Protein AF-0000000077101983 (afdb_homodimer)

Secondary structure (DSSP, 8-state):
-------PPPTTT-SSTT--EEEEEHHHHHSHHHHTS-HHHHHHHHHHHHHTT-SS-HHHHSTT-TTT-STTEEE--HHHHHHTTSS-TT-HHHHHHHHHHHHHTTSEEEEE--GGGT---EEEE-SGGGG--HHHHH--/-------PPPTTT-SSTT--EEEEEHHHHHSHHHHTS-HHHHHHHHHHHHHTT-SS-HHHH-TT-TTT-STTEEE--HHHHHHTTSS-TT-HHHHHHHHHHHHHTTSEEEEE--GGGT-PPEEEE-SGGGG--HHHHH--

Structure (mmCIF, N/CA/C/O backbone):
data_AF-0000000077101983-model_v1
#
loop_
_entity.id
_entity.type
_entity.pdbx_description
1 polymer 'Replication initiator protein A domain protein'
#
loop_
_atom_site.group_PDB
_atom_site.id
_atom_site.type_symbol
_atom_site.label_atom_id
_atom_site.label_alt_id
_atom_site.label_comp_id
_atom_site.label_asym_id
_atom_site.label_entity_id
_atom_site.label_seq_id
_atom_site.pdbx_PDB_ins_code
_atom_site.Cartn_x
_atom_site.Cartn_y
_atom_site.Cartn_z
_atom_site.occupancy
_atom_site.B_iso_or_equiv
_atom_site.auth_seq_id
_atom_site.auth_comp_id
_atom_site.auth_asym_id
_atom_site.auth_atom_id
_atom_site.pdbx_PDB_model_num
ATOM 1 N N . MET A 1 1 ? -24.766 0.299 23.5 1 27.72 1 MET A N 1
ATOM 2 C CA . MET A 1 1 ? -24.266 0.431 22.141 1 27.72 1 MET A CA 1
ATOM 3 C C . MET A 1 1 ? -23.172 -0.6 21.859 1 27.72 1 MET A C 1
ATOM 5 O O . MET A 1 1 ? -22.047 -0.472 22.344 1 27.72 1 MET A O 1
ATOM 9 N N . GLY A 1 2 ? -23.312 -1.852 21.984 1 31.2 2 GLY A N 1
ATOM 10 C CA . GLY A 1 2 ? -22.328 -2.934 21.969 1 31.2 2 GLY A CA 1
ATOM 11 C C . GLY A 1 2 ? -21.391 -2.875 20.781 1 31.2 2 GLY A C 1
ATOM 12 O O . GLY A 1 2 ? -21.781 -3.145 19.656 1 31.2 2 GLY A O 1
ATOM 13 N N . GLY A 1 3 ? -20.703 -1.893 20.531 1 37.47 3 GLY A N 1
ATOM 14 C CA . GLY A 1 3 ? -19.938 -1.664 19.328 1 37.47 3 GLY A CA 1
ATOM 15 C C . GLY A 1 3 ? -19.203 -2.902 18.828 1 37.47 3 GLY A C 1
ATOM 16 O O . GLY A 1 3 ? -18.672 -3.674 19.625 1 37.47 3 GLY A O 1
ATOM 17 N N . LYS A 1 4 ? -19.781 -3.834 18.016 1 40.44 4 LYS A N 1
ATOM 18 C CA . LYS A 1 4 ? -19.219 -5.09 17.531 1 40.44 4 LYS A CA 1
ATOM 19 C C . LYS A 1 4 ? -17.703 -5.012 17.422 1 40.44 4 LYS A C 1
ATOM 21 O O . LYS A 1 4 ? -17.156 -3.99 17 1 40.44 4 LYS A O 1
ATOM 26 N N . ALA A 1 5 ? -16.891 -5.625 18.344 1 48.66 5 ALA A N 1
ATOM 27 C CA . ALA A 1 5 ? -15.445 -5.73 18.438 1 48.66 5 ALA A CA 1
ATOM 28 C C . ALA A 1 5 ? -14.812 -5.809 17.047 1 48.66 5 ALA A C 1
ATOM 30 O O . ALA A 1 5 ? -15.391 -6.41 16.125 1 48.66 5 ALA A O 1
ATOM 31 N N . ARG A 1 6 ? -14.023 -4.855 16.703 1 54.47 6 ARG A N 1
ATOM 32 C CA . ARG A 1 6 ? -13.328 -4.844 15.422 1 54.47 6 ARG A CA 1
ATOM 33 C C . ARG A 1 6 ? -12.773 -6.223 15.094 1 54.47 6 ARG A C 1
ATOM 35 O O . ARG A 1 6 ? -12.281 -6.93 15.977 1 54.47 6 ARG A O 1
ATOM 42 N N . LYS A 1 7 ? -13.273 -6.973 14.047 1 62.16 7 LYS A N 1
ATOM 43 C CA . LYS A 1 7 ? -12.672 -8.242 13.664 1 62.16 7 LYS A CA 1
ATOM 44 C C . LYS A 1 7 ? -11.148 -8.133 13.602 1 62.16 7 LYS A C 1
ATOM 46 O O . LYS A 1 7 ? -10.609 -7.16 13.07 1 62.16 7 LYS A O 1
ATOM 51 N N . PRO A 1 8 ? -10.523 -8.977 14.477 1 71.88 8 PRO A N 1
ATOM 52 C CA . PRO A 1 8 ? -9.062 -8.938 14.508 1 71.88 8 PRO A CA 1
ATOM 53 C C . PRO A 1 8 ? -8.438 -9.195 13.141 1 71.88 8 PRO A C 1
ATOM 55 O O . PRO A 1 8 ? -9.078 -9.789 12.266 1 71.88 8 PRO A O 1
ATOM 58 N N . PHE A 1 9 ? -7.273 -8.578 12.875 1 80.75 9 PHE A N 1
ATOM 59 C CA . PHE A 1 9 ? -6.504 -8.852 11.672 1 80.75 9 PHE A CA 1
ATOM 60 C C . PHE A 1 9 ? -6.176 -10.336 11.57 1 80.75 9 PHE A C 1
ATOM 62 O O . PHE A 1 9 ? -5.898 -10.992 12.578 1 80.75 9 PHE A O 1
ATOM 69 N N . PRO A 1 10 ? -6.301 -10.828 10.352 1 86.06 10 PRO A N 1
ATOM 70 C CA . PRO A 1 10 ? -5.699 -12.148 10.188 1 86.06 10 PRO A CA 1
ATOM 71 C C . PRO A 1 10 ? -4.211 -12.172 10.539 1 86.06 10 PRO A C 1
ATOM 73 O O . PRO A 1 10 ? -3.533 -11.148 10.43 1 86.06 10 PRO A O 1
ATOM 76 N N . PRO A 1 11 ? -3.771 -13.281 10.945 1 86.12 11 PRO A N 1
ATOM 77 C CA . PRO A 1 11 ? -2.387 -13.367 11.406 1 86.12 11 PRO A CA 1
ATOM 78 C C . PRO A 1 11 ? -1.378 -12.93 10.352 1 86.12 11 PRO A C 1
ATOM 80 O O . PRO A 1 11 ? -0.301 -12.43 10.688 1 86.12 11 PRO A O 1
ATOM 83 N N . TRP A 1 12 ? -1.681 -13.055 9.156 1 92.69 12 TRP A N 1
ATOM 84 C CA . TRP A 1 12 ? -0.725 -12.742 8.102 1 92.69 12 TRP A CA 1
ATOM 85 C C . TRP A 1 12 ? -0.687 -11.242 7.828 1 92.69 12 TRP A C 1
ATOM 87 O O . TRP A 1 12 ? 0.232 -10.742 7.172 1 92.69 12 TRP A O 1
ATOM 97 N N . GLN A 1 13 ? -1.598 -10.508 8.398 1 92.75 13 GLN A N 1
ATOM 98 C CA . GLN A 1 13 ? -1.696 -9.094 8.047 1 92.75 13 GLN A CA 1
ATOM 99 C C . GLN A 1 13 ? -1.007 -8.219 9.086 1 92.75 13 GLN A C 1
ATOM 101 O O . GLN A 1 13 ? -0.536 -7.121 8.766 1 92.75 13 GLN A O 1
ATOM 106 N N . SER A 1 14 ? -0.982 -8.641 10.344 1 94.62 14 SER A N 1
ATOM 107 C CA . SER A 1 14 ? -0.411 -7.832 11.414 1 94.62 14 SER A CA 1
ATOM 108 C C . SER A 1 14 ? 0.267 -8.703 12.469 1 94.62 14 SER A C 1
ATOM 110 O O . SER A 1 14 ? -0.154 -9.836 12.703 1 94.62 14 SER A O 1
ATOM 112 N N . SER A 1 15 ? 1.28 -8.148 13.047 1 91.88 15 SER A N 1
ATOM 113 C CA . SER A 1 15 ? 1.952 -8.844 14.141 1 91.88 15 SER A CA 1
ATOM 114 C C . SER A 1 15 ? 1.422 -8.383 15.5 1 91.88 15 SER A C 1
ATOM 116 O O . SER A 1 15 ? 1.85 -8.883 16.531 1 91.88 15 SER A O 1
ATOM 118 N N . ARG A 1 16 ? 0.503 -7.418 15.438 1 90.44 16 ARG A N 1
ATOM 119 C CA . ARG A 1 16 ? -0.049 -6.867 16.672 1 90.44 16 ARG A CA 1
ATOM 120 C C . ARG A 1 16 ? -1.574 -6.883 16.641 1 90.44 16 ARG A C 1
ATOM 122 O O . ARG A 1 16 ? -2.184 -6.645 15.602 1 90.44 16 ARG A O 1
ATOM 129 N N . LYS A 1 17 ? -2.18 -7.082 17.75 1 84.31 17 LYS A N 1
ATOM 130 C CA . LYS A 1 17 ? -3.633 -7.125 17.875 1 84.31 17 LYS A CA 1
ATOM 131 C C . LYS A 1 17 ? -4.242 -5.734 17.688 1 84.31 17 LYS A C 1
ATOM 133 O O . LYS A 1 17 ? -5.277 -5.586 17.047 1 84.31 17 LYS A O 1
ATOM 138 N N . ASP A 1 18 ? -3.619 -4.684 18.266 1 86.12 18 ASP A N 1
ATOM 139 C CA . ASP A 1 18 ? -4.125 -3.316 18.203 1 86.12 18 ASP A CA 1
ATOM 140 C C . ASP A 1 18 ? -3.332 -2.475 17.219 1 86.12 18 ASP A C 1
ATOM 142 O O . ASP A 1 18 ? -3.057 -1.299 17.469 1 86.12 18 ASP A O 1
ATOM 146 N N . ASP A 1 19 ? -3.158 -3.098 16.016 1 91.31 19 ASP A N 1
ATOM 147 C CA . ASP A 1 19 ? -2.346 -2.449 14.992 1 91.31 19 ASP A CA 1
ATOM 148 C C . ASP A 1 19 ? -3.156 -1.411 14.227 1 91.31 19 ASP A C 1
ATOM 150 O O . ASP A 1 19 ? -4.371 -1.551 14.078 1 91.31 19 ASP A O 1
ATOM 154 N N . GLY A 1 20 ? -2.564 -0.273 13.945 1 92.06 20 GLY A N 1
ATOM 155 C CA . GLY A 1 20 ? -3.168 0.632 12.977 1 92.06 20 GLY A CA 1
ATOM 156 C C . GLY A 1 20 ? -3.094 0.118 11.555 1 92.06 20 GLY A C 1
ATOM 157 O O . GLY A 1 20 ? -2.43 -0.884 11.281 1 92.06 20 GLY A O 1
ATOM 158 N N . PHE A 1 21 ? -3.855 0.769 10.68 1 93.75 21 PHE A N 1
ATOM 159 C CA . PHE A 1 21 ? -3.865 0.332 9.289 1 93.75 21 PHE A CA 1
ATOM 160 C C . PHE A 1 21 ? -4.188 1.494 8.359 1 93.75 21 PHE A C 1
ATOM 162 O O . PHE A 1 21 ? -4.68 2.535 8.805 1 93.75 21 PHE A O 1
ATOM 169 N N . ASN A 1 22 ? -3.826 1.271 7.16 1 94.5 22 ASN A N 1
ATOM 170 C CA . ASN A 1 22 ? -4.25 2.125 6.055 1 94.5 22 ASN A CA 1
ATOM 171 C C . ASN A 1 22 ? -5.102 1.359 5.051 1 94.5 22 ASN A C 1
ATOM 173 O O . ASN A 1 22 ? -4.824 0.198 4.75 1 94.5 22 ASN A O 1
ATOM 177 N N . MET A 1 23 ? -6.133 2.053 4.625 1 93.5 23 MET A N 1
ATOM 178 C CA . MET A 1 23 ? -6.973 1.505 3.561 1 93.5 23 MET A CA 1
ATOM 179 C C . MET A 1 23 ? -6.605 2.115 2.211 1 93.5 23 MET A C 1
ATOM 181 O O . MET A 1 23 ? -6.527 3.338 2.08 1 93.5 23 MET A O 1
ATOM 185 N N . LEU A 1 24 ? -6.371 1.283 1.249 1 96.25 24 LEU A N 1
ATOM 186 C CA . LEU A 1 24 ? -6.07 1.745 -0.102 1 96.25 24 LEU A CA 1
ATOM 187 C C . LEU A 1 24 ? -7.109 1.229 -1.094 1 96.25 24 LEU A C 1
ATOM 189 O O . LEU A 1 24 ? -7.32 0.02 -1.206 1 96.25 24 LEU A O 1
ATOM 193 N N . SER A 1 25 ? -7.746 2.186 -1.766 1 96.31 25 SER A N 1
ATOM 194 C CA . SER A 1 25 ? -8.727 1.773 -2.762 1 96.31 25 SER A CA 1
ATOM 195 C C . SER A 1 25 ? -8.055 1.154 -3.98 1 96.31 25 SER A C 1
ATOM 197 O O . SER A 1 25 ? -6.883 1.433 -4.258 1 96.31 25 SER A O 1
ATOM 199 N N . ASN A 1 26 ? -8.789 0.334 -4.75 1 95.5 26 ASN A N 1
ATOM 200 C CA . ASN A 1 26 ? -8.266 -0.283 -5.961 1 95.5 26 ASN A CA 1
ATOM 201 C C . ASN A 1 26 ? -8 0.754 -7.051 1 95.5 26 ASN A C 1
ATOM 203 O O . ASN A 1 26 ? -6.977 0.696 -7.734 1 95.5 26 ASN A O 1
ATOM 207 N N . THR A 1 27 ? -8.891 1.726 -7.113 1 96.5 27 THR A N 1
ATOM 208 C CA . THR A 1 27 ? -8.719 2.729 -8.156 1 96.5 27 THR A CA 1
ATOM 209 C C . THR A 1 27 ? -7.438 3.525 -7.93 1 96.5 27 THR A C 1
ATOM 211 O O . THR A 1 27 ? -6.723 3.85 -8.883 1 96.5 27 THR A O 1
ATOM 214 N N . LEU A 1 28 ? -7.109 3.793 -6.711 1 97.38 28 LEU A N 1
ATOM 215 C CA . LEU A 1 28 ? -5.887 4.523 -6.391 1 97.38 28 LEU A CA 1
ATOM 216 C C . LEU A 1 28 ? -4.652 3.688 -6.711 1 97.38 28 LEU A C 1
ATOM 218 O O . LEU A 1 28 ? -3.744 4.152 -7.402 1 97.38 28 LEU A O 1
ATOM 222 N N . THR A 1 29 ? -4.641 2.416 -6.297 1 97.19 29 THR A N 1
ATOM 223 C CA . THR A 1 29 ? -3.455 1.579 -6.426 1 97.19 29 THR A CA 1
ATOM 224 C C . THR A 1 29 ? -3.236 1.174 -7.879 1 97.19 29 THR A C 1
ATOM 226 O O . THR A 1 29 ? -2.125 0.805 -8.266 1 97.19 29 THR A O 1
ATOM 229 N N . HIS A 1 30 ? -4.32 1.247 -8.672 1 96.75 30 HIS A N 1
ATOM 230 C CA . HIS A 1 30 ? -4.211 0.919 -10.086 1 96.75 30 HIS A CA 1
ATOM 231 C C . HIS A 1 30 ? -3.873 2.156 -10.914 1 96.75 30 HIS A C 1
ATOM 233 O O . HIS A 1 30 ? -3.566 2.047 -12.102 1 96.75 30 HIS A O 1
ATOM 239 N N . SER A 1 31 ? -3.895 3.277 -10.305 1 96.94 31 SER A N 1
ATOM 240 C CA . SER A 1 31 ? -3.648 4.523 -11.023 1 96.94 31 SER A CA 1
ATOM 241 C C . SER A 1 31 ? -2.193 4.625 -11.469 1 96.94 31 SER A C 1
ATOM 243 O O . SER A 1 31 ? -1.304 4.055 -10.836 1 96.94 31 SER A O 1
ATOM 245 N N . GLU A 1 32 ? -2.021 5.363 -12.547 1 96.62 32 GLU A N 1
ATOM 246 C CA . GLU A 1 32 ? -0.667 5.625 -13.023 1 96.62 32 GLU A CA 1
ATOM 247 C C . GLU A 1 32 ? 0.145 6.398 -11.992 1 96.62 32 GLU A C 1
ATOM 249 O O . GLU A 1 32 ? 1.351 6.184 -11.852 1 96.62 32 GLU A O 1
ATOM 254 N N . ALA A 1 33 ? -0.526 7.258 -11.258 1 97.75 33 ALA A N 1
ATOM 255 C CA . ALA A 1 33 ? 0.122 8.094 -10.25 1 97.75 33 ALA A CA 1
ATOM 256 C C . ALA A 1 33 ? 0.776 7.242 -9.172 1 97.75 33 ALA A C 1
ATOM 258 O O . ALA A 1 33 ? 1.923 7.484 -8.789 1 97.75 33 ALA A O 1
ATOM 259 N N . PHE A 1 34 ? 0.069 6.184 -8.773 1 98.19 34 PHE A N 1
ATOM 260 C CA . PHE A 1 34 ? 0.584 5.332 -7.715 1 98.19 34 PHE A CA 1
ATOM 261 C C . PHE A 1 34 ? 1.614 4.348 -8.258 1 98.19 34 PHE A C 1
ATOM 263 O O . PHE A 1 34 ? 2.65 4.117 -7.633 1 98.19 34 PHE A O 1
ATOM 270 N N . ARG A 1 35 ? 1.356 3.854 -9.406 1 97.25 35 ARG A N 1
ATOM 271 C CA . ARG A 1 35 ? 2.176 2.773 -9.945 1 97.25 35 ARG A CA 1
ATOM 272 C C . ARG A 1 35 ? 3.539 3.291 -10.391 1 97.25 35 ARG A C 1
ATOM 274 O O . ARG A 1 35 ? 4.52 2.545 -10.391 1 97.25 35 ARG A O 1
ATOM 281 N N . CYS A 1 36 ? 3.641 4.555 -10.664 1 97.25 36 CYS A N 1
ATOM 282 C CA . CYS A 1 36 ? 4.91 5.086 -11.148 1 97.25 36 CYS A CA 1
ATOM 283 C C . CYS A 1 36 ? 5.859 5.367 -9.984 1 97.25 36 CYS A C 1
ATOM 285 O O . CYS A 1 36 ? 7.047 5.613 -10.203 1 97.25 36 CYS A O 1
ATOM 287 N N . LEU A 1 37 ? 5.426 5.297 -8.766 1 98.06 37 LEU A N 1
ATOM 288 C CA . LEU A 1 37 ? 6.238 5.594 -7.59 1 98.06 37 LEU A CA 1
ATOM 289 C C . LEU A 1 37 ? 7.238 4.469 -7.324 1 98.06 37 LEU A C 1
ATOM 291 O O . LEU A 1 37 ? 6.941 3.299 -7.578 1 98.06 37 LEU A O 1
ATOM 295 N N . SER A 1 38 ? 8.359 4.879 -6.801 1 98.12 38 SER A N 1
ATOM 296 C CA . SER A 1 38 ? 9.32 3.893 -6.312 1 98.12 38 SER A CA 1
ATOM 297 C C . SER A 1 38 ? 8.836 3.238 -5.023 1 98.12 38 SER A C 1
ATOM 299 O O . SER A 1 38 ? 7.844 3.666 -4.441 1 98.12 38 SER A O 1
ATOM 301 N N . GLY A 1 39 ? 9.484 2.148 -4.641 1 98.31 39 GLY A N 1
ATOM 302 C CA . GLY A 1 39 ? 9.125 1.481 -3.4 1 98.31 39 GLY A CA 1
ATOM 303 C C . GLY A 1 39 ? 9.164 2.402 -2.195 1 98.31 39 GLY A C 1
ATOM 304 O O . GLY A 1 39 ? 8.266 2.379 -1.355 1 98.31 39 GLY A O 1
ATOM 305 N N . LYS A 1 40 ? 10.211 3.205 -2.148 1 98 40 LYS A N 1
ATOM 306 C CA . LYS A 1 40 ? 10.375 4.133 -1.033 1 98 40 LYS A CA 1
ATOM 307 C C . LYS A 1 40 ? 9.289 5.203 -1.045 1 98 40 LYS A C 1
ATOM 309 O O . LYS A 1 40 ? 8.742 5.555 0.005 1 98 40 LYS A O 1
ATOM 314 N N . GLN A 1 41 ? 8.992 5.66 -2.223 1 98.62 41 GLN A N 1
ATOM 315 C CA . GLN A 1 41 ? 7.961 6.684 -2.371 1 98.62 41 GLN A CA 1
ATOM 316 C C . GLN A 1 41 ? 6.59 6.152 -1.961 1 98.62 41 GLN A C 1
ATOM 318 O O . GLN A 1 41 ? 5.805 6.863 -1.336 1 98.62 41 GLN A O 1
ATOM 323 N N . LYS A 1 42 ? 6.273 4.895 -2.281 1 98.75 42 LYS A N 1
ATOM 324 C CA . LYS A 1 42 ? 5.023 4.277 -1.846 1 98.75 42 LYS A CA 1
ATOM 325 C C . LYS A 1 42 ? 4.98 4.133 -0.327 1 98.75 42 LYS A C 1
ATOM 327 O O . LYS A 1 42 ? 3.947 4.387 0.296 1 98.75 42 LYS A O 1
ATOM 332 N N . SER A 1 43 ? 6.066 3.756 0.259 1 98.56 43 SER A N 1
ATOM 333 C CA . SER A 1 43 ? 6.137 3.666 1.714 1 98.56 43 SER A CA 1
ATOM 334 C C . SER A 1 43 ? 5.957 5.035 2.363 1 98.56 43 SER A C 1
ATOM 336 O O . SER A 1 43 ? 5.34 5.148 3.424 1 98.56 43 SER A O 1
ATOM 338 N N . LEU A 1 44 ? 6.52 6.043 1.731 1 98.44 44 LEU A N 1
ATOM 339 C CA . LEU A 1 44 ? 6.348 7.402 2.234 1 98.44 44 LEU A CA 1
ATOM 340 C C . LEU A 1 44 ? 4.883 7.82 2.186 1 98.44 44 LEU A C 1
ATOM 342 O O . LEU A 1 44 ? 4.375 8.43 3.127 1 98.44 44 LEU A O 1
ATOM 346 N N . TYR A 1 45 ? 4.203 7.5 1.09 1 98.69 45 TYR A N 1
ATOM 347 C CA . TYR A 1 45 ? 2.783 7.82 0.978 1 98.69 45 TYR A CA 1
ATOM 348 C C . TYR A 1 45 ? 1.982 7.152 2.09 1 98.69 45 TYR A C 1
ATOM 350 O O . TYR A 1 45 ? 1.097 7.773 2.684 1 98.69 45 TYR A O 1
ATOM 358 N N . LEU A 1 46 ? 2.293 5.922 2.342 1 98.12 46 LEU A N 1
ATOM 359 C CA . LEU A 1 46 ? 1.627 5.203 3.422 1 98.12 46 LEU A CA 1
ATOM 360 C C . LEU A 1 46 ? 1.881 5.879 4.766 1 98.12 46 LEU A C 1
ATOM 362 O O . LEU A 1 46 ? 0.988 5.945 5.609 1 98.12 46 LEU A O 1
ATOM 366 N N . LEU A 1 47 ? 3.104 6.375 4.949 1 97.31 47 LEU A N 1
ATOM 367 C CA . LEU A 1 47 ? 3.424 7.117 6.164 1 97.31 47 LEU A CA 1
ATOM 368 C C . LEU A 1 47 ? 2.592 8.391 6.258 1 97.31 47 LEU A C 1
ATOM 370 O O . LEU A 1 47 ? 2.104 8.742 7.332 1 97.31 47 LEU A O 1
ATOM 374 N N . CYS A 1 48 ? 2.416 9.094 5.148 1 96.88 48 CYS A N 1
ATOM 375 C CA . CYS A 1 48 ? 1.558 10.273 5.117 1 96.88 48 CYS A CA 1
ATOM 376 C C . CYS A 1 48 ? 0.146 9.93 5.578 1 96.88 48 CYS A C 1
ATOM 378 O O . CYS A 1 48 ? -0.428 10.641 6.406 1 96.88 48 CYS A O 1
ATOM 380 N N . MET A 1 49 ? -0.385 8.844 5.043 1 95.94 49 MET A N 1
ATOM 381 C CA . MET A 1 49 ? -1.729 8.414 5.422 1 95.94 49 MET A CA 1
ATOM 382 C C . MET A 1 49 ? -1.8 8.094 6.91 1 95.94 49 MET A C 1
ATOM 384 O O . MET A 1 49 ? -2.799 8.398 7.566 1 95.94 49 MET A O 1
ATOM 388 N N . GLN A 1 50 ? -0.787 7.523 7.406 1 94.81 50 GLN A N 1
ATOM 389 C CA . GLN A 1 50 ? -0.737 7.199 8.828 1 94.81 50 GLN A CA 1
ATOM 390 C C . GLN A 1 50 ? -0.788 8.461 9.68 1 94.81 50 GLN A C 1
ATOM 392 O O . GLN A 1 50 ? -1.376 8.461 10.766 1 94.81 50 GLN A O 1
ATOM 397 N N . GLN A 1 51 ? -0.219 9.523 9.164 1 93.56 51 GLN A N 1
ATOM 398 C CA . GLN A 1 51 ? -0.129 10.766 9.922 1 93.56 51 GLN A CA 1
ATOM 399 C C . GLN A 1 51 ? -1.493 11.438 10.039 1 93.56 51 GLN A C 1
ATOM 401 O O . GLN A 1 51 ? -1.682 12.336 10.867 1 93.56 51 GLN A O 1
ATOM 406 N N . LEU A 1 52 ? -2.42 11.023 9.203 1 91.38 52 LEU A N 1
ATOM 407 C CA . LEU A 1 52 ? -3.779 11.547 9.32 1 91.38 52 LEU A CA 1
ATOM 408 C C . LEU A 1 52 ? -4.371 11.227 10.688 1 91.38 52 LEU A C 1
ATOM 410 O O . LEU A 1 52 ? -5.223 11.969 11.188 1 91.38 52 LEU A O 1
ATOM 414 N N . ARG A 1 53 ? -3.869 10.141 11.281 1 87.69 53 ARG A N 1
ATOM 415 C CA . ARG A 1 53 ? -4.395 9.695 12.562 1 87.69 53 ARG A CA 1
ATOM 416 C C . ARG A 1 53 ? -3.414 10 13.695 1 87.69 53 ARG A C 1
ATOM 418 O O . ARG A 1 53 ? -3.566 9.492 14.805 1 87.69 53 ARG A O 1
ATOM 425 N N . ALA A 1 54 ? -2.445 10.672 13.336 1 86.25 54 ALA A N 1
ATOM 426 C CA . ALA A 1 54 ? -1.464 11.016 14.367 1 86.25 54 ALA A CA 1
ATOM 427 C C . ALA A 1 54 ? -2.09 11.875 15.453 1 86.25 54 ALA A C 1
ATOM 429 O O . ALA A 1 54 ? -3.062 12.594 15.211 1 86.25 54 ALA A O 1
ATOM 430 N N . VAL A 1 55 ? -1.545 11.773 16.594 1 77.25 55 VAL A N 1
ATOM 431 C CA . VAL A 1 55 ? -2.029 12.531 17.734 1 77.25 55 VAL A CA 1
ATOM 432 C C . VAL A 1 55 ? -1.889 14.023 17.469 1 77.25 55 VAL A C 1
ATOM 434 O O . VAL A 1 55 ? -2.812 14.797 17.734 1 77.25 55 VAL A O 1
ATOM 437 N N . MET A 1 56 ? -0.718 14.422 16.969 1 76.88 56 MET A N 1
ATOM 438 C CA . MET A 1 56 ? -0.503 15.82 16.594 1 76.88 56 MET A CA 1
ATOM 439 C C . MET A 1 56 ? -0.938 16.078 15.164 1 76.88 56 MET A C 1
ATOM 441 O O . MET A 1 56 ? -0.33 15.562 14.219 1 76.88 56 MET A O 1
ATOM 445 N N . ASN A 1 57 ? -2.111 16.781 15.117 1 81.5 57 ASN A N 1
ATOM 446 C CA . ASN A 1 57 ? -2.598 17.094 13.781 1 81.5 57 ASN A CA 1
ATOM 447 C C . ASN A 1 57 ? -2.922 18.594 13.648 1 81.5 57 ASN A C 1
ATOM 449 O O . ASN A 1 57 ? -3.041 19.297 14.656 1 81.5 57 ASN A O 1
ATOM 453 N N . PRO A 1 58 ? -2.809 19.094 12.438 1 83.06 58 PRO A N 1
ATOM 454 C CA . PRO A 1 58 ? -3.021 20.516 12.195 1 83.06 58 PRO A CA 1
ATOM 455 C C . PRO A 1 58 ? -4.324 21.031 12.805 1 83.06 58 PRO A C 1
ATOM 457 O O . PRO A 1 58 ? -4.379 22.156 13.297 1 83.06 58 PRO A O 1
ATOM 460 N N . ARG A 1 59 ? -5.309 20.172 12.828 1 81.44 59 ARG A N 1
ATOM 461 C CA . ARG A 1 59 ? -6.598 20.594 13.375 1 81.44 59 ARG A CA 1
ATOM 462 C C . ARG A 1 59 ? -6.48 20.938 14.859 1 81.44 59 ARG A C 1
ATOM 464 O O . ARG A 1 59 ? -7.117 21.875 15.336 1 81.44 59 ARG A O 1
ATOM 471 N N . LYS A 1 60 ? -5.672 20.234 15.492 1 80.62 60 LYS A N 1
ATOM 472 C CA . LYS A 1 60 ? -5.5 20.438 16.922 1 80.62 60 LYS A CA 1
ATOM 473 C C . LYS A 1 60 ? -4.57 21.609 17.203 1 80.62 60 LYS A C 1
ATOM 475 O O . LYS A 1 60 ? -4.801 22.375 18.141 1 80.62 60 LYS A O 1
ATOM 480 N N . ILE A 1 61 ? -3.602 21.812 16.422 1 79.06 61 ILE A N 1
ATOM 481 C CA . ILE A 1 61 ? -2.574 22.812 16.656 1 79.06 61 ILE A CA 1
ATOM 482 C C . ILE A 1 61 ? -3.051 24.172 16.141 1 79.06 61 ILE A C 1
ATOM 484 O O . ILE A 1 61 ? -2.789 25.203 16.766 1 79.06 61 ILE A O 1
ATOM 488 N N . TYR A 1 62 ? -3.754 24.062 15.055 1 81.69 62 TYR A N 1
ATOM 489 C CA . TYR A 1 62 ? -4.27 25.266 14.438 1 81.69 62 TYR A CA 1
ATOM 490 C C . TYR A 1 62 ? -5.781 25.203 14.266 1 81.69 62 TYR A C 1
ATOM 492 O O . TYR A 1 62 ? -6.285 25.234 13.133 1 81.69 62 TYR A O 1
ATOM 500 N N . PRO A 1 63 ? -6.547 25.172 15.344 1 80.25 63 PRO A N 1
ATOM 501 C CA . PRO A 1 63 ? -7.996 24.969 15.281 1 80.25 63 PRO A CA 1
ATOM 502 C C . PRO A 1 63 ? -8.734 26.125 14.625 1 80.25 63 PRO A C 1
ATOM 504 O O . PRO A 1 63 ? -9.828 25.953 14.094 1 80.25 63 PRO A O 1
ATOM 507 N N . SER A 1 64 ? -8.156 27.266 14.586 1 83.81 64 SER A N 1
ATOM 508 C CA . SER A 1 64 ? -8.867 28.453 14.102 1 83.81 64 SER A CA 1
ATOM 509 C C . SER A 1 64 ? -8.516 28.75 12.648 1 83.81 64 SER A C 1
ATOM 511 O O . SER A 1 64 ? -8.992 29.734 12.078 1 83.81 64 SER A O 1
ATOM 513 N N . VAL A 1 65 ? -7.645 27.969 12.102 1 80.12 65 VAL A N 1
ATOM 514 C CA . VAL A 1 65 ? -7.238 28.203 10.711 1 80.12 65 VAL A CA 1
ATOM 515 C C . VAL A 1 65 ? -7.965 27.219 9.797 1 80.12 65 VAL A C 1
ATOM 517 O O . VAL A 1 65 ? -7.574 26.047 9.688 1 80.12 65 VAL A O 1
ATOM 520 N N . ASP A 1 66 ? -9.023 27.578 9.117 1 79.5 66 ASP A N 1
ATOM 521 C CA . ASP A 1 66 ? -9.945 26.75 8.359 1 79.5 66 ASP A CA 1
ATOM 522 C C . ASP A 1 66 ? -9.211 25.922 7.312 1 79.5 66 ASP A C 1
ATOM 524 O O . ASP A 1 66 ? -9.539 24.75 7.098 1 79.5 66 ASP A O 1
ATOM 528 N N . GLN A 1 67 ? -8.188 26.578 6.766 1 79.25 67 GLN A N 1
ATOM 529 C CA . GLN A 1 67 ? -7.484 25.938 5.66 1 79.25 67 GLN A CA 1
ATOM 530 C C . GLN A 1 67 ? -6.754 24.688 6.129 1 79.25 67 GLN A C 1
ATOM 532 O O . GLN A 1 67 ? -6.566 23.75 5.352 1 79.25 67 GLN A O 1
ATOM 537 N N . VAL A 1 68 ? -6.426 24.609 7.391 1 79.06 68 VAL A N 1
ATOM 538 C CA . VAL A 1 68 ? -5.586 23.516 7.859 1 79.06 68 VAL A CA 1
ATOM 539 C C . VAL A 1 68 ? -6.371 22.656 8.852 1 79.06 68 VAL A C 1
ATOM 541 O O . VAL A 1 68 ? -5.941 21.547 9.203 1 79.06 68 VAL A O 1
ATOM 544 N N . CYS A 1 69 ? -7.555 23.094 9.195 1 80.62 69 CYS A N 1
ATOM 545 C CA . CYS A 1 69 ? -8.398 22.391 10.148 1 80.62 69 CYS A CA 1
ATOM 546 C C . CYS A 1 69 ? -9.305 21.391 9.445 1 80.62 69 CYS A C 1
ATOM 548 O O . CYS A 1 69 ? -10.531 21.516 9.5 1 80.62 69 CYS A O 1
ATOM 550 N N . ARG A 1 70 ? -8.766 20.5 8.805 1 85.31 70 ARG A N 1
ATOM 551 C CA . ARG A 1 70 ? -9.492 19.484 8.047 1 85.31 70 ARG A CA 1
ATOM 552 C C . ARG A 1 70 ? -9.086 18.078 8.477 1 85.31 70 ARG A C 1
ATOM 554 O O . ARG A 1 70 ? -8.023 17.891 9.07 1 85.31 70 ARG A O 1
ATOM 561 N N . ASP A 1 71 ? -9.938 17.125 8.094 1 86.12 71 ASP A N 1
ATOM 562 C CA . ASP A 1 71 ? -9.695 15.742 8.492 1 86.12 71 ASP A CA 1
ATOM 563 C C . ASP A 1 71 ? -8.641 15.086 7.602 1 86.12 71 ASP A C 1
ATOM 565 O O . ASP A 1 71 ? -8.078 14.047 7.949 1 86.12 71 ASP A O 1
ATOM 569 N N . ASP A 1 72 ? -8.383 15.734 6.492 1 92.5 72 ASP A N 1
ATOM 570 C CA . ASP A 1 72 ? -7.461 15.133 5.531 1 92.5 72 ASP A CA 1
ATOM 571 C C . ASP A 1 72 ? -6.129 15.883 5.512 1 92.5 72 ASP A C 1
ATOM 573 O O . ASP A 1 72 ? -5.383 15.805 4.535 1 92.5 72 ASP A O 1
ATOM 577 N N . THR A 1 73 ? -5.832 16.625 6.602 1 93.38 73 THR A N 1
ATOM 578 C CA . THR A 1 73 ? -4.562 17.328 6.723 1 93.38 73 THR A CA 1
ATOM 579 C C . THR A 1 73 ? -3.658 16.656 7.746 1 93.38 73 THR A C 1
ATOM 581 O O . THR A 1 73 ? -4.141 15.992 8.664 1 93.38 73 THR A O 1
ATOM 584 N N . PHE A 1 74 ? -2.355 16.828 7.527 1 93.5 74 PHE A N 1
ATOM 585 C CA . PHE A 1 74 ? -1.396 16.188 8.422 1 93.5 74 PHE A CA 1
ATOM 586 C C . PHE A 1 74 ? -0.056 16.922 8.383 1 93.5 74 PHE A C 1
ATOM 588 O O . PHE A 1 74 ? 0.206 17.703 7.469 1 93.5 74 PHE A O 1
ATOM 595 N N . PHE A 1 75 ? 0.739 16.703 9.484 1 91.56 75 PHE A N 1
ATOM 596 C CA . PHE A 1 75 ? 2.139 17.109 9.516 1 91.56 75 PHE A CA 1
ATOM 597 C C . PHE A 1 75 ? 3.047 15.953 9.102 1 91.56 75 PHE A C 1
ATOM 599 O O . PHE A 1 75 ? 2.771 14.797 9.422 1 91.56 75 PHE A O 1
ATOM 606 N N . LEU A 1 76 ? 4.059 16.281 8.359 1 92.69 76 LEU A N 1
ATOM 607 C CA . LEU A 1 76 ? 5.133 15.32 8.141 1 92.69 76 LEU A CA 1
ATOM 608 C C . LEU A 1 76 ? 6.473 16.031 7.973 1 92.69 76 LEU A C 1
ATOM 610 O O . LEU A 1 76 ? 6.664 16.781 7.016 1 92.69 76 LEU A O 1
ATOM 614 N N . THR A 1 77 ? 7.332 15.797 8.961 1 89.62 77 THR A N 1
ATOM 615 C CA . THR A 1 77 ? 8.672 16.375 8.898 1 89.62 77 THR A CA 1
ATOM 616 C C . THR A 1 77 ? 9.703 15.305 8.586 1 89.62 77 THR A C 1
ATOM 618 O O . THR A 1 77 ? 9.422 14.109 8.695 1 89.62 77 THR A O 1
ATOM 621 N N . PHE A 1 78 ? 10.859 15.812 8.188 1 93.5 78 PHE A N 1
ATOM 622 C CA . PHE A 1 78 ? 11.961 14.898 7.93 1 93.5 78 PHE A CA 1
ATOM 623 C C . PHE A 1 78 ? 12.305 14.094 9.18 1 93.5 78 PHE A C 1
ATOM 625 O O . PHE A 1 78 ? 12.57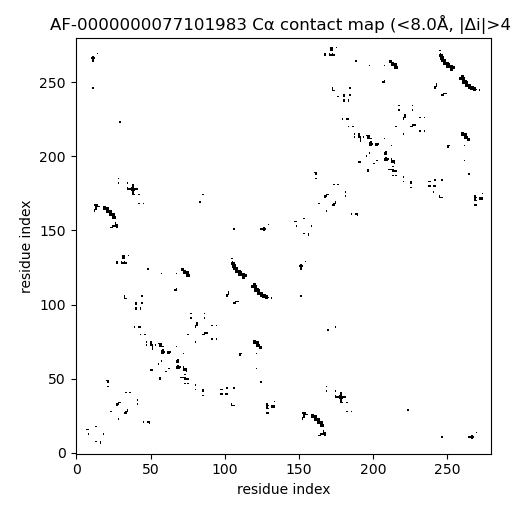8 12.898 9.102 1 93.5 78 PHE A O 1
ATOM 632 N N . SER A 1 79 ? 12.25 14.742 10.297 1 93.06 79 SER A N 1
ATOM 633 C CA . SER A 1 79 ? 12.539 14.078 11.562 1 93.06 79 SER A CA 1
ATOM 634 C C . SER A 1 79 ? 11.586 12.922 11.812 1 93.06 79 SER A C 1
ATOM 636 O O . SER A 1 79 ? 12 11.836 12.227 1 93.06 79 SER A O 1
ATOM 638 N N . THR A 1 80 ? 10.312 13.117 11.562 1 91.94 80 THR A N 1
ATOM 639 C CA . THR A 1 80 ? 9.312 12.07 11.727 1 91.94 80 THR A CA 1
ATOM 640 C C . THR A 1 80 ? 9.617 10.891 10.812 1 91.94 80 THR A C 1
ATOM 642 O O . THR A 1 80 ? 9.516 9.734 11.227 1 91.94 80 THR A O 1
ATOM 645 N N . ALA A 1 81 ? 10.008 11.172 9.586 1 95.56 81 ALA A N 1
ATOM 646 C CA . ALA A 1 81 ? 10.312 10.133 8.602 1 95.56 81 ALA A CA 1
ATOM 647 C C . ALA A 1 81 ? 11.547 9.328 9.023 1 95.56 81 ALA A C 1
ATOM 649 O O . ALA A 1 81 ? 11.609 8.117 8.797 1 95.56 81 ALA A O 1
ATOM 650 N N . CYS A 1 82 ? 12.523 10.016 9.641 1 96.5 82 CYS A N 1
ATOM 651 C CA . CYS A 1 82 ? 13.727 9.352 10.141 1 96.5 82 CYS A CA 1
ATOM 652 C C . CYS A 1 82 ? 13.398 8.469 11.328 1 96.5 82 CYS A C 1
ATOM 654 O O . CYS A 1 82 ? 13.867 7.328 11.414 1 96.5 82 CYS A O 1
ATOM 656 N N . ASN A 1 83 ? 12.562 8.984 12.242 1 94.81 83 ASN A N 1
ATOM 657 C CA . ASN A 1 83 ? 12.156 8.219 13.414 1 94.81 83 ASN A CA 1
ATOM 658 C C . ASN A 1 83 ? 11.375 6.969 13.031 1 94.81 83 ASN A C 1
ATOM 660 O O . ASN A 1 83 ? 11.469 5.941 13.711 1 94.81 83 ASN A O 1
ATOM 664 N N . ASP A 1 84 ? 10.648 7.094 12 1 94.56 84 ASP A N 1
ATOM 665 C CA . ASP A 1 84 ? 9.891 5.965 11.461 1 94.56 84 ASP A CA 1
ATOM 666 C C . ASP A 1 84 ? 10.828 4.902 10.883 1 94.56 84 ASP A C 1
ATOM 668 O O . ASP A 1 84 ? 10.43 3.752 10.703 1 94.56 84 ASP A O 1
ATOM 672 N N . GLY A 1 85 ? 12.047 5.324 10.461 1 94.19 85 GLY A N 1
ATOM 673 C CA . GLY A 1 85 ? 13.031 4.406 9.906 1 94.19 85 GLY A CA 1
ATOM 674 C C . GLY A 1 85 ? 13.008 4.352 8.391 1 94.19 85 GLY A C 1
ATOM 675 O O . GLY A 1 85 ? 13.734 3.561 7.785 1 94.19 85 GLY A O 1
ATOM 676 N N . LEU A 1 86 ? 12.227 5.102 7.758 1 96.06 86 LEU A N 1
ATOM 677 C CA . LEU A 1 86 ? 12.102 5.07 6.305 1 96.06 86 LEU A CA 1
ATOM 678 C C . LEU A 1 86 ? 13.289 5.77 5.645 1 96.06 86 LEU A C 1
ATOM 680 O O . LEU A 1 86 ? 13.719 5.379 4.555 1 96.06 86 LEU A O 1
ATOM 684 N N . TYR A 1 87 ? 13.773 6.809 6.387 1 96.81 87 TYR A N 1
ATOM 685 C CA . TYR A 1 87 ? 14.898 7.562 5.848 1 96.81 87 TYR A CA 1
ATOM 686 C C . TYR A 1 87 ? 16.047 7.637 6.859 1 96.81 87 TYR A C 1
ATOM 688 O O . TYR A 1 87 ? 15.805 7.715 8.07 1 96.81 87 TYR A O 1
ATOM 696 N N . LYS A 1 88 ? 17.172 7.684 6.285 1 96.06 88 LYS A N 1
ATOM 697 C CA . LYS A 1 88 ? 18.359 7.918 7.113 1 96.06 88 LYS A CA 1
ATOM 698 C C . LYS A 1 88 ? 18.562 9.406 7.359 1 96.06 88 LYS A C 1
ATOM 700 O O . LYS A 1 88 ? 18.125 10.242 6.566 1 96.06 88 LYS A O 1
ATOM 705 N N . VAL A 1 89 ? 19.344 9.742 8.391 1 93.75 89 VAL A N 1
ATOM 706 C CA . VAL A 1 89 ? 19.578 11.125 8.805 1 93.75 89 VAL A CA 1
ATOM 707 C C . VAL A 1 89 ? 20.281 11.883 7.691 1 93.75 89 VAL A C 1
ATOM 709 O O . VAL A 1 89 ? 20.031 13.07 7.48 1 93.75 89 VAL A O 1
ATOM 712 N N . LYS A 1 90 ? 21.016 11.25 6.918 1 94 90 LYS A N 1
ATOM 713 C CA . LYS A 1 90 ? 21.797 11.906 5.883 1 94 90 LYS A CA 1
ATOM 714 C C . LYS A 1 90 ? 21.016 11.992 4.57 1 94 90 LYS A C 1
ATOM 716 O O . LYS A 1 90 ? 21.531 12.508 3.572 1 94 90 LYS A O 1
ATOM 721 N N . SER A 1 91 ? 19.781 11.562 4.527 1 96.62 91 SER A N 1
ATOM 722 C CA . SER A 1 91 ? 19.047 11.438 3.275 1 96.62 91 SER A CA 1
ATOM 723 C C . SER A 1 91 ? 17.922 12.469 3.191 1 96.62 91 SER A C 1
ATOM 725 O O . SER A 1 91 ? 16.844 12.164 2.684 1 96.62 91 SER A O 1
ATOM 727 N N . GLU A 1 92 ? 18.141 13.656 3.678 1 95.94 92 GLU A N 1
ATOM 728 C CA . GLU A 1 92 ? 17.109 14.68 3.688 1 95.94 92 GLU A CA 1
ATOM 729 C C . GLU A 1 92 ? 16.734 15.094 2.268 1 95.94 92 GLU A C 1
ATOM 731 O O . GLU A 1 92 ? 15.555 15.305 1.97 1 95.94 92 GLU A O 1
ATOM 736 N N . SER A 1 93 ? 17.719 15.281 1.409 1 97 93 SER A N 1
ATOM 737 C CA . SER A 1 93 ? 17.453 15.656 0.024 1 97 93 SER A CA 1
ATOM 738 C C . SER A 1 93 ? 16.562 14.633 -0.664 1 97 93 SER A C 1
ATOM 740 O O . SER A 1 93 ? 15.68 15 -1.451 1 97 93 SER A O 1
ATOM 742 N N . THR A 1 94 ? 16.812 13.352 -0.39 1 97.81 94 THR A N 1
ATOM 743 C CA . THR A 1 94 ? 15.984 12.289 -0.957 1 97.81 94 THR A CA 1
ATOM 744 C C . THR A 1 94 ? 14.547 12.391 -0.457 1 97.81 94 THR A C 1
ATOM 746 O O . THR A 1 94 ? 13.602 12.25 -1.234 1 97.81 94 THR A O 1
ATOM 749 N N . PHE A 1 95 ? 14.453 12.664 0.815 1 97.5 95 PHE A N 1
ATOM 750 C CA . PHE A 1 95 ? 13.133 12.852 1.405 1 97.5 95 PHE A CA 1
ATOM 751 C C . PHE A 1 95 ? 12.383 13.977 0.703 1 97.5 95 PHE A C 1
ATOM 753 O O . PHE A 1 95 ? 11.219 13.812 0.321 1 97.5 95 PHE A O 1
ATOM 760 N N . ARG A 1 96 ? 12.977 15.039 0.493 1 96.06 96 ARG A N 1
ATOM 761 C CA . ARG A 1 96 ? 12.336 16.188 -0.134 1 96.06 96 ARG A CA 1
ATOM 762 C C . ARG A 1 96 ? 11.953 15.891 -1.578 1 96.06 96 ARG A C 1
ATOM 764 O O . ARG A 1 96 ? 10.898 16.312 -2.047 1 96.06 96 ARG A O 1
ATOM 771 N N . ARG A 1 97 ? 12.836 15.242 -2.211 1 97.81 97 ARG A N 1
ATOM 772 C CA . ARG A 1 97 ? 12.539 14.836 -3.584 1 97.81 97 ARG A CA 1
ATOM 773 C C . ARG A 1 97 ? 11.336 13.898 -3.633 1 97.81 97 ARG A C 1
ATOM 775 O O . ARG A 1 97 ? 10.492 14 -4.523 1 97.81 97 ARG A O 1
ATOM 782 N N . ASP A 1 98 ? 11.305 12.984 -2.693 1 98.38 98 ASP A N 1
ATOM 783 C CA . ASP A 1 98 ? 10.203 12.031 -2.656 1 98.38 98 ASP A CA 1
ATOM 784 C C . ASP A 1 98 ? 8.883 12.719 -2.316 1 98.38 98 ASP A C 1
ATOM 786 O O . ASP A 1 98 ? 7.844 12.406 -2.898 1 98.38 98 ASP A O 1
ATOM 790 N N . MET A 1 99 ? 8.938 13.672 -1.424 1 97.31 99 MET A N 1
ATOM 791 C CA . MET A 1 99 ? 7.754 14.469 -1.111 1 97.31 99 MET A CA 1
ATOM 792 C C . MET A 1 99 ? 7.285 15.25 -2.334 1 97.31 99 MET A C 1
ATOM 794 O O . MET A 1 99 ? 6.086 15.344 -2.6 1 97.31 99 MET A O 1
ATOM 798 N N . ALA A 1 100 ? 8.219 15.758 -3.027 1 97.62 100 ALA A N 1
ATOM 799 C CA . ALA A 1 100 ? 7.906 16.5 -4.246 1 97.62 100 ALA A CA 1
ATOM 800 C C . ALA A 1 100 ? 7.258 15.594 -5.285 1 97.62 100 ALA A C 1
ATOM 802 O O . ALA A 1 100 ? 6.336 16.016 -5.996 1 97.62 100 ALA A O 1
ATOM 803 N N . LYS A 1 101 ? 7.707 14.406 -5.387 1 98.19 101 LYS A N 1
ATOM 804 C CA . LYS A 1 101 ? 7.141 13.453 -6.34 1 98.19 101 LYS A CA 1
ATOM 805 C C . LYS A 1 101 ? 5.691 13.133 -5.996 1 98.19 101 LYS A C 1
ATOM 807 O O . LYS A 1 101 ? 4.84 13.039 -6.887 1 98.19 101 LYS A O 1
ATOM 812 N N . LEU A 1 102 ? 5.391 12.945 -4.707 1 98.5 102 LEU A N 1
ATOM 813 C CA . LEU A 1 102 ? 4.02 12.68 -4.281 1 98.5 102 LEU A CA 1
ATOM 814 C C . LEU A 1 102 ? 3.104 13.844 -4.652 1 98.5 102 LEU A C 1
ATOM 816 O O . LEU A 1 102 ? 1.94 13.633 -5.008 1 98.5 102 LEU A O 1
ATOM 820 N N . GLN A 1 103 ? 3.65 15.031 -4.539 1 97.75 103 GLN A N 1
ATOM 821 C CA . GLN A 1 103 ? 2.883 16.203 -4.934 1 97.75 103 GLN A CA 1
ATOM 822 C C . GLN A 1 103 ? 2.715 16.266 -6.449 1 97.75 103 GLN A C 1
ATOM 824 O O . GLN A 1 103 ? 1.635 16.594 -6.945 1 97.75 103 GLN A O 1
ATOM 829 N N . GLU A 1 104 ? 3.748 15.977 -7.129 1 97.5 104 GLU A N 1
ATOM 830 C CA . GLU A 1 104 ? 3.752 16 -8.586 1 97.5 104 GLU A CA 1
ATOM 831 C C . GLU A 1 104 ? 2.678 15.086 -9.156 1 97.5 104 GLU A C 1
ATOM 833 O O . GLU A 1 104 ? 1.957 15.461 -10.086 1 97.5 104 GLU A O 1
ATOM 838 N N . VAL A 1 105 ? 2.541 13.938 -8.594 1 97.81 105 VAL A N 1
ATOM 839 C CA . VAL A 1 105 ? 1.617 12.953 -9.148 1 97.81 105 VAL A CA 1
ATOM 840 C C . VAL A 1 105 ? 0.211 13.203 -8.609 1 97.81 105 VAL A C 1
ATOM 842 O O . VAL A 1 105 ? -0.74 12.523 -9 1 97.81 105 VAL A O 1
ATOM 845 N N . GLY A 1 106 ? 0.092 14.047 -7.609 1 97.69 106 GLY A N 1
ATOM 846 C CA . GLY A 1 106 ? -1.215 14.516 -7.18 1 97.69 106 GLY A CA 1
ATOM 847 C C . GLY A 1 106 ? -1.769 13.75 -5.992 1 97.69 106 GLY A C 1
ATOM 848 O O . GLY A 1 106 ? -2.971 13.789 -5.73 1 97.69 106 GLY A O 1
ATOM 849 N N . LEU A 1 107 ? -0.95 13.016 -5.293 1 98.31 107 LEU A N 1
ATOM 850 C CA . LEU A 1 107 ? -1.414 12.234 -4.152 1 98.31 107 LEU A CA 1
ATOM 851 C C . LEU A 1 107 ? -1.552 13.117 -2.912 1 98.31 107 LEU A C 1
ATOM 853 O O . LEU A 1 107 ? -2.414 12.867 -2.064 1 98.31 107 LEU A O 1
ATOM 857 N N . ILE A 1 108 ? -0.679 14.102 -2.811 1 98.06 108 ILE A N 1
ATOM 858 C CA . ILE A 1 108 ? -0.729 15.047 -1.7 1 98.06 108 ILE A CA 1
ATOM 859 C C . ILE A 1 108 ? -0.481 16.469 -2.217 1 98.06 108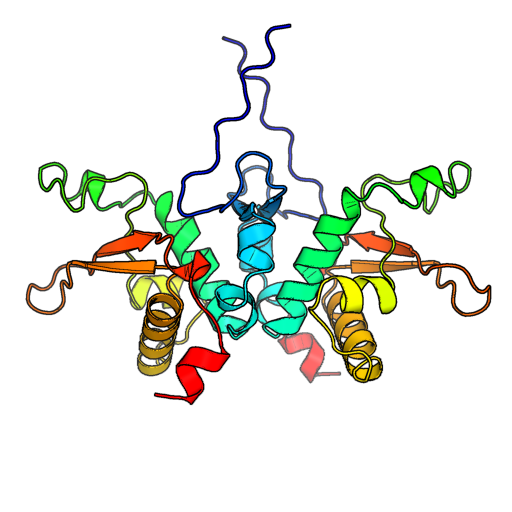 ILE A C 1
ATOM 861 O O . ILE A 1 108 ? -0.065 16.641 -3.363 1 98.06 108 ILE A O 1
ATOM 865 N N . ARG A 1 109 ? -0.786 17.406 -1.399 1 96.12 109 ARG A N 1
ATOM 866 C CA . ARG A 1 109 ? -0.481 18.797 -1.697 1 96.12 109 ARG A CA 1
ATOM 867 C C . ARG A 1 109 ? -0.049 19.547 -0.439 1 96.12 109 ARG A C 1
ATOM 869 O O . ARG A 1 109 ? -0.568 19.281 0.649 1 96.12 109 ARG A O 1
ATOM 876 N N . CYS A 1 110 ? 0.843 20.391 -0.64 1 93.5 110 CYS A N 1
ATOM 877 C CA . CYS A 1 110 ? 1.261 21.266 0.451 1 93.5 110 CYS A CA 1
ATOM 878 C C . CYS A 1 110 ? 0.335 22.469 0.57 1 93.5 110 CYS A C 1
ATOM 880 O O . CYS A 1 110 ? 0.188 23.234 -0.379 1 93.5 110 CYS A O 1
ATOM 882 N N . ILE A 1 111 ? -0.27 22.641 1.649 1 88.94 111 ILE A N 1
ATOM 883 C CA . ILE A 1 111 ? -1.206 23.75 1.774 1 88.94 111 ILE A CA 1
ATOM 884 C C . ILE A 1 111 ? -0.559 24.891 2.566 1 88.94 111 ILE A C 1
ATOM 886 O O . ILE A 1 111 ? -0.987 26.031 2.477 1 88.94 111 ILE A O 1
ATOM 890 N N . SER A 1 112 ? 0.353 24.547 3.461 1 82.5 112 SER A N 1
ATOM 891 C CA . SER A 1 112 ? 1.101 25.578 4.188 1 82.5 112 SER A CA 1
ATOM 892 C C . SER A 1 112 ? 2.559 25.156 4.371 1 82.5 112 SER A C 1
ATOM 894 O O . SER A 1 112 ? 2.848 24.109 4.934 1 82.5 112 SER A O 1
ATOM 896 N N . ASN A 1 113 ? 3.422 26.016 3.76 1 73.06 113 ASN A N 1
ATOM 897 C CA . ASN A 1 113 ? 4.855 25.766 3.893 1 73.06 113 ASN A CA 1
ATOM 898 C C . ASN A 1 113 ? 5.441 26.5 5.09 1 73.06 113 ASN A C 1
ATOM 900 O O . ASN A 1 113 ? 5.34 27.734 5.176 1 73.06 113 ASN A O 1
ATOM 904 N N . GLY A 1 114 ? 5.863 25.797 6.047 1 62.47 114 GLY A N 1
ATOM 905 C CA . GLY A 1 114 ? 6.328 26.422 7.273 1 62.47 114 GLY A CA 1
ATOM 906 C C . GLY A 1 114 ? 7.793 26.812 7.227 1 62.47 114 GLY A C 1
ATOM 907 O O . GLY A 1 114 ? 8.352 27.281 8.227 1 62.47 114 GLY A O 1
ATOM 908 N N . LYS A 1 115 ? 8.422 26.562 6.156 1 59.88 115 LYS A N 1
ATOM 909 C CA . LYS A 1 115 ? 9.867 26.797 6.133 1 59.88 115 LYS A CA 1
ATOM 910 C C . LYS A 1 115 ? 10.203 28.203 6.633 1 59.88 115 LYS A C 1
ATOM 912 O O . LYS A 1 115 ? 11.086 28.359 7.48 1 59.88 115 LYS A O 1
ATOM 917 N N . ASN A 1 116 ? 9.586 29.094 6.141 1 58.56 116 ASN A N 1
ATOM 918 C CA . ASN A 1 116 ? 9.945 30.469 6.465 1 58.56 116 ASN A CA 1
ATOM 919 C C . ASN A 1 116 ? 9.516 30.844 7.875 1 58.56 116 ASN A C 1
ATOM 921 O O . ASN A 1 116 ? 10.078 31.766 8.477 1 58.56 116 ASN A O 1
ATOM 925 N N . ARG A 1 117 ? 8.633 30.156 8.461 1 59.25 117 ARG A N 1
ATOM 926 C CA . ARG A 1 117 ? 8.055 30.547 9.742 1 59.25 117 ARG A CA 1
ATOM 927 C C . ARG A 1 117 ? 8.484 29.594 10.852 1 59.25 117 ARG A C 1
ATOM 929 O O . ARG A 1 117 ? 8.047 29.719 11.992 1 59.25 117 ARG A O 1
ATOM 936 N N . ARG A 1 118 ? 9.359 28.766 10.531 1 61.78 118 ARG A N 1
ATOM 937 C CA . ARG A 1 118 ? 9.812 27.781 11.516 1 61.78 118 ARG A CA 1
ATOM 938 C C . ARG A 1 118 ? 8.656 26.922 12 1 61.78 118 ARG A C 1
ATOM 940 O O . ARG A 1 118 ? 8.523 26.672 13.203 1 61.78 118 ARG A O 1
ATOM 947 N N . ILE A 1 119 ? 7.629 26.906 11.172 1 66.94 119 ILE A N 1
ATOM 948 C CA . ILE A 1 119 ? 6.504 26.047 11.539 1 66.94 119 ILE A CA 1
ATOM 949 C C . ILE A 1 119 ? 6.484 24.812 10.648 1 66.94 119 ILE A C 1
ATOM 951 O O . ILE A 1 119 ? 7.133 24.781 9.602 1 66.94 119 ILE A O 1
ATOM 955 N N . LYS A 1 120 ? 5.848 23.812 11.125 1 80.75 120 LYS A N 1
ATOM 956 C CA . LYS A 1 120 ? 5.738 22.562 10.375 1 80.75 120 LYS A CA 1
ATOM 957 C C . LYS A 1 120 ? 4.906 22.75 9.109 1 80.75 120 LYS A C 1
ATOM 959 O O . LYS A 1 120 ? 3.891 23.453 9.125 1 80.75 120 LYS A O 1
ATOM 964 N N . SER A 1 121 ? 5.465 22.25 8.031 1 85.81 121 SER A N 1
ATOM 965 C CA . SER A 1 121 ? 4.676 22.234 6.801 1 85.81 121 SER A CA 1
ATOM 966 C C . SER A 1 121 ? 3.42 21.391 6.957 1 85.81 121 SER A C 1
ATOM 968 O O . SER A 1 121 ? 3.453 20.344 7.602 1 85.81 121 SER A O 1
ATOM 970 N N . VAL A 1 122 ? 2.314 21.938 6.43 1 90.25 122 VAL A N 1
ATOM 971 C CA . VAL A 1 122 ? 1.041 21.219 6.48 1 90.25 122 VAL A CA 1
ATOM 972 C C . VAL A 1 122 ? 0.718 20.641 5.105 1 90.25 122 VAL A C 1
ATOM 974 O O . VAL A 1 122 ? 0.79 21.344 4.098 1 90.25 122 VAL A O 1
ATOM 977 N N . TYR A 1 123 ? 0.391 19.359 5.152 1 94.5 123 TYR A N 1
ATOM 978 C CA . TYR A 1 123 ? 0.035 18.672 3.92 1 94.5 123 TYR A CA 1
ATOM 979 C C . TYR A 1 123 ? -1.41 18.188 3.965 1 94.5 123 TYR A C 1
ATOM 981 O O . TYR A 1 123 ? -2.004 18.078 5.043 1 94.5 123 TYR A O 1
ATOM 989 N N . GLN A 1 124 ? -1.923 18.031 2.773 1 95.44 124 GLN A N 1
ATOM 990 C CA . GLN A 1 124 ? -3.285 17.531 2.613 1 95.44 124 GLN A CA 1
ATOM 991 C C . GLN A 1 124 ? -3.342 16.406 1.594 1 95.44 124 GLN A C 1
ATOM 993 O O . GLN A 1 124 ? -2.646 16.438 0.576 1 95.44 124 GLN A O 1
ATOM 998 N N . MET A 1 125 ? -4.16 15.375 1.854 1 96.75 125 MET A N 1
ATOM 999 C CA . MET A 1 125 ? -4.422 14.375 0.826 1 96.75 125 MET A CA 1
ATOM 1000 C C . MET A 1 125 ? -5.121 14.992 -0.378 1 96.75 125 MET A C 1
ATOM 1002 O O . MET A 1 125 ? -5.949 15.891 -0.224 1 96.75 125 MET A O 1
ATOM 1006 N N . SER A 1 126 ? -4.762 14.523 -1.519 1 97.31 126 SER A N 1
ATOM 1007 C CA . SER A 1 126 ? -5.254 15.164 -2.734 1 97.31 126 SER A CA 1
ATOM 1008 C C . SER A 1 126 ? -5.832 14.141 -3.703 1 97.31 126 SER A C 1
ATOM 1010 O O . SER A 1 126 ? -5.387 12.992 -3.742 1 97.31 126 SER A O 1
ATOM 1012 N N . SER A 1 127 ? -6.809 14.57 -4.492 1 96.69 127 SER A N 1
ATOM 1013 C CA . SER A 1 127 ? -7.426 13.727 -5.508 1 96.69 127 SER A CA 1
ATOM 1014 C C . SER A 1 127 ? -6.793 13.961 -6.879 1 96.69 127 SER A C 1
ATOM 1016 O O . SER A 1 127 ? -7.297 13.461 -7.891 1 96.69 127 SER A O 1
ATOM 1018 N N . GLY A 1 128 ? -5.723 14.688 -6.902 1 97 128 GLY A N 1
ATOM 1019 C CA . GLY A 1 128 ? -5.07 15.016 -8.156 1 97 128 GLY A CA 1
ATOM 1020 C C . GLY A 1 128 ? -4.559 13.797 -8.906 1 97 128 GLY A C 1
ATOM 1021 O O . GLY A 1 128 ? -4.359 13.844 -10.117 1 97 128 GLY A O 1
ATOM 1022 N N . TRP A 1 129 ? -4.395 12.742 -8.195 1 97.31 129 TRP A N 1
ATOM 1023 C CA . TRP A 1 129 ? -3.867 11.523 -8.797 1 97.31 129 TRP A CA 1
ATOM 1024 C C . TRP A 1 129 ? -4.82 10.984 -9.859 1 97.31 129 TRP A C 1
ATOM 1026 O O . TRP A 1 129 ? -4.398 10.273 -10.781 1 97.31 129 TRP A O 1
ATOM 1036 N N . GLN A 1 130 ? -6.078 11.312 -9.797 1 96.19 130 GLN A N 1
ATOM 1037 C CA . GLN A 1 130 ? -7.094 10.781 -10.703 1 96.19 130 GLN A CA 1
ATOM 1038 C C . GLN A 1 130 ? -6.902 11.32 -12.117 1 96.19 130 GLN A C 1
ATOM 1040 O O . GLN A 1 130 ? -7.301 10.672 -13.094 1 96.19 130 GLN A O 1
ATOM 1045 N N . ALA A 1 131 ? -6.242 12.438 -12.234 1 94.75 131 ALA A N 1
ATOM 1046 C CA . ALA A 1 131 ? -6.031 13.078 -13.531 1 94.75 131 ALA A CA 1
ATOM 1047 C C . ALA A 1 131 ? -4.609 12.844 -14.031 1 94.75 131 ALA A C 1
ATOM 1049 O O . ALA A 1 131 ? -4.273 13.195 -15.164 1 94.75 131 ALA A O 1
ATOM 1050 N N . TYR A 1 132 ? -3.781 12.219 -13.266 1 94.5 132 TYR A N 1
ATOM 1051 C CA . TYR A 1 132 ? -2.369 12.078 -13.602 1 94.5 132 TYR A CA 1
ATOM 1052 C C . TYR A 1 132 ? -2.17 11.016 -14.68 1 94.5 132 TYR A C 1
ATOM 1054 O O . TYR A 1 132 ? -2.689 9.906 -14.57 1 94.5 132 TYR A O 1
ATOM 1062 N N . LYS A 1 133 ? -1.391 11.406 -15.734 1 90.06 133 LYS A N 1
ATOM 1063 C CA . LYS A 1 133 ? -0.993 10.477 -16.797 1 90.06 133 LYS A CA 1
ATOM 1064 C C . LYS A 1 133 ? 0.508 10.555 -17.047 1 90.06 133 LYS A C 1
ATOM 1066 O O . LYS A 1 133 ? 1.087 11.648 -17.047 1 90.06 133 LYS A O 1
ATOM 1071 N N . LEU A 1 134 ? 1.248 9.492 -17.078 1 79.81 134 LEU A N 1
ATOM 1072 C CA . LEU A 1 134 ? 2.689 9.43 -17.297 1 79.81 134 LEU A CA 1
ATOM 1073 C C . LEU A 1 134 ? 3.07 10.117 -18.609 1 79.81 134 LEU A C 1
ATOM 1075 O O . LEU A 1 134 ? 4.125 10.75 -18.688 1 79.81 134 LEU A O 1
ATOM 1079 N N . GLU A 1 135 ? 2.402 9.859 -19.609 1 68.31 135 GLU A N 1
ATOM 1080 C CA . GLU A 1 135 ? 2.693 10.492 -20.891 1 68.31 135 GLU A CA 1
ATOM 1081 C C . GLU A 1 135 ? 2.734 12.016 -20.766 1 68.31 135 GLU A C 1
ATOM 1083 O O . GLU A 1 135 ? 3.504 12.68 -21.453 1 68.31 135 GLU A O 1
ATOM 1088 N N . ASN A 1 136 ? 1.983 12.547 -20.078 1 53.81 136 ASN A N 1
ATOM 1089 C CA . ASN A 1 136 ? 1.949 14 -19.938 1 53.81 136 ASN A CA 1
ATOM 1090 C C . ASN A 1 136 ? 3.24 14.539 -19.328 1 53.81 136 ASN A C 1
ATOM 1092 O O . ASN A 1 136 ? 3.637 15.672 -19.594 1 53.81 136 ASN A O 1
ATOM 1096 N N . THR A 1 137 ? 3.908 13.898 -18.438 1 51.5 137 THR A N 1
ATOM 1097 C CA . THR A 1 137 ? 5.129 14.375 -17.797 1 51.5 137 THR A CA 1
ATOM 1098 C C . THR A 1 137 ? 6.309 14.297 -18.766 1 51.5 137 THR A C 1
ATOM 1100 O O . THR A 1 137 ? 7.312 14.992 -18.578 1 51.5 137 THR A O 1
ATOM 1103 N N . LEU A 1 138 ? 6.43 13.398 -19.609 1 45.38 138 LEU A N 1
ATOM 1104 C CA . LEU A 1 138 ? 7.496 13.375 -20.609 1 45.38 138 LEU A CA 1
ATOM 1105 C C . LEU A 1 138 ? 7.359 14.547 -21.578 1 45.38 138 LEU A C 1
ATOM 1107 O O . LEU A 1 138 ? 8.328 14.93 -22.234 1 45.38 138 LEU A O 1
ATOM 1111 N N . ALA A 1 139 ? 6.301 14.977 -21.984 1 39.94 139 ALA A N 1
ATOM 1112 C CA . ALA A 1 139 ? 6.219 16.078 -22.922 1 39.94 139 ALA A CA 1
ATOM 1113 C C . ALA A 1 139 ? 6.574 17.406 -22.25 1 39.94 139 ALA A C 1
ATOM 1115 O O . ALA A 1 139 ? 6.668 18.438 -22.922 1 39.94 139 ALA A O 1
ATOM 1116 N N . LYS A 1 140 ? 6.574 17.469 -21.047 1 33.78 140 LYS A N 1
ATOM 1117 C CA . LYS A 1 140 ? 7.047 18.781 -20.625 1 33.78 140 LYS A CA 1
ATOM 1118 C C . LYS A 1 140 ? 8.57 18.844 -20.594 1 33.78 140 LYS A C 1
ATOM 1120 O O . LYS A 1 140 ? 9.227 17.938 -20.062 1 33.78 140 LYS A O 1
ATOM 1125 N N . MET B 1 1 ? -31.797 -5.812 10.641 1 27.47 1 MET B N 1
ATOM 1126 C CA . MET B 1 1 ? -30.359 -5.77 10.828 1 27.47 1 MET B CA 1
ATOM 1127 C C . MET B 1 1 ? -29.75 -4.582 10.086 1 27.47 1 MET B C 1
ATOM 1129 O O . MET B 1 1 ? -29.672 -4.586 8.859 1 27.47 1 MET B O 1
ATOM 1133 N N . GLY B 1 2 ? -30.062 -3.361 10.258 1 31.66 2 GLY B N 1
ATOM 1134 C CA . GLY B 1 2 ? -29.75 -2.16 9.5 1 31.66 2 GLY B CA 1
ATOM 1135 C C . GLY B 1 2 ? -28.266 -2.006 9.211 1 31.66 2 GLY B C 1
ATOM 1136 O O . GLY B 1 2 ? -27.484 -1.714 10.117 1 31.66 2 GLY B O 1
ATOM 1137 N N . GLY B 1 3 ? -27.625 -2.863 8.633 1 37.25 3 GLY B N 1
ATOM 1138 C CA . GLY B 1 3 ? -26.172 -2.887 8.484 1 37.25 3 GLY B CA 1
ATOM 1139 C C . GLY B 1 3 ? -25.578 -1.526 8.164 1 37.25 3 GLY B C 1
ATOM 1140 O O . GLY B 1 3 ? -26.141 -0.776 7.363 1 37.25 3 GLY B O 1
ATOM 1141 N N . LYS B 1 4 ? -25.266 -0.635 9.141 1 40.47 4 LYS B N 1
ATOM 1142 C CA . LYS B 1 4 ? -24.766 0.721 8.953 1 40.47 4 LYS B CA 1
ATOM 1143 C C . LYS B 1 4 ? -23.953 0.835 7.664 1 40.47 4 LYS B C 1
ATOM 1145 O O . LYS B 1 4 ? -23.188 -0.066 7.324 1 40.47 4 LYS B O 1
ATOM 1150 N N . ALA B 1 5 ? -24.484 1.449 6.539 1 48.88 5 ALA B N 1
ATOM 1151 C CA . ALA B 1 5 ? -23.906 1.723 5.227 1 48.88 5 ALA B CA 1
ATOM 1152 C C . ALA B 1 5 ? -22.422 2.021 5.336 1 48.88 5 ALA B C 1
ATOM 1154 O O . ALA B 1 5 ? -21.969 2.646 6.301 1 48.88 5 ALA B O 1
ATOM 1155 N N . ARG B 1 6 ? -21.625 1.232 4.723 1 55.09 6 ARG B N 1
ATOM 1156 C CA . ARG B 1 6 ? -20.172 1.437 4.719 1 55.09 6 ARG B CA 1
ATOM 1157 C C . ARG B 1 6 ? -19.828 2.9 4.473 1 55.09 6 ARG B C 1
ATOM 1159 O O . ARG B 1 6 ? -20.484 3.57 3.666 1 55.09 6 ARG B O 1
ATOM 1166 N N . LYS B 1 7 ? -19.281 3.684 5.465 1 62.28 7 LYS B N 1
ATOM 1167 C CA . LYS B 1 7 ? -18.859 5.055 5.199 1 62.28 7 LYS B CA 1
ATOM 1168 C C . LYS B 1 7 ? -18.094 5.152 3.893 1 62.28 7 LYS B C 1
ATOM 1170 O O . LYS B 1 7 ? -17.234 4.312 3.611 1 62.28 7 LYS B O 1
ATOM 1175 N N . PRO B 1 8 ? -18.656 5.988 2.992 1 73.44 8 PRO B N 1
ATOM 1176 C CA . PRO B 1 8 ? -18 6.145 1.695 1 73.44 8 PRO B CA 1
ATOM 1177 C C . PRO B 1 8 ? -16.547 6.621 1.828 1 73.44 8 PRO B C 1
ATOM 1179 O O . PRO B 1 8 ? -16.172 7.199 2.852 1 73.44 8 PRO B O 1
ATOM 1182 N N . PHE B 1 9 ? -15.688 6.188 0.879 1 81.94 9 PHE B N 1
ATOM 1183 C CA . PHE B 1 9 ? -14.32 6.688 0.808 1 81.94 9 PHE B CA 1
ATOM 1184 C C . PHE B 1 9 ? -14.305 8.203 0.685 1 81.94 9 PHE B C 1
ATOM 1186 O O . PHE B 1 9 ? -15.148 8.789 0.006 1 81.94 9 PHE B O 1
ATOM 1193 N N . PRO B 1 10 ? -13.383 8.805 1.419 1 86.62 10 PRO B N 1
ATOM 1194 C CA . PRO B 1 10 ? -13.156 10.211 1.077 1 86.62 10 PRO B CA 1
ATOM 1195 C C . PRO B 1 10 ? -12.773 10.406 -0.387 1 86.62 10 PRO B C 1
ATOM 1197 O O . PRO B 1 10 ? -12.203 9.508 -1.006 1 86.62 10 PRO B O 1
ATOM 1200 N N . PRO B 1 11 ? -13.078 11.523 -0.874 1 86.25 11 PRO B N 1
ATOM 1201 C CA . PRO B 1 11 ? -12.844 11.766 -2.301 1 86.25 11 PRO B CA 1
ATOM 1202 C C . PRO B 1 11 ? -11.391 11.562 -2.707 1 86.25 11 PRO B C 1
ATOM 1204 O O . PRO B 1 11 ? -11.109 11.195 -3.85 1 86.25 11 PRO B O 1
ATOM 1207 N N . TRP B 1 12 ? -10.516 11.758 -1.851 1 92.81 12 TRP B N 1
ATOM 1208 C CA . TRP B 1 12 ? -9.102 11.672 -2.201 1 92.81 12 TRP B CA 1
ATOM 1209 C C . TRP B 1 12 ? -8.633 10.219 -2.232 1 92.81 12 TRP B C 1
ATOM 1211 O O . TRP B 1 12 ? -7.559 9.914 -2.758 1 92.81 12 TRP B O 1
ATOM 1221 N N . GLN B 1 13 ? -9.461 9.32 -1.769 1 93.12 13 GLN B N 1
ATOM 1222 C CA . GLN B 1 13 ? -9 7.938 -1.635 1 93.12 13 GLN B CA 1
ATOM 1223 C C . GLN B 1 13 ? -9.477 7.086 -2.809 1 93.12 13 GLN B C 1
ATOM 1225 O O . GLN B 1 13 ? -8.828 6.098 -3.162 1 93.12 13 GLN B O 1
ATOM 1230 N N . SER B 1 14 ? -10.617 7.414 -3.391 1 94.75 14 SER B N 1
ATOM 1231 C CA . SER B 1 14 ? -11.188 6.605 -4.465 1 94.75 14 SER B CA 1
ATOM 1232 C C . SER B 1 14 ? -11.914 7.473 -5.488 1 94.75 14 SER B C 1
ATOM 1234 O O . SER B 1 14 ? -12.477 8.516 -5.141 1 94.75 14 SER B O 1
ATOM 1236 N N . SER B 1 15 ? -11.875 7.012 -6.691 1 91.81 15 SER B N 1
ATOM 1237 C CA . SER B 1 15 ? -12.617 7.699 -7.746 1 91.81 15 SER B CA 1
ATOM 1238 C C . SER B 1 15 ? -13.977 7.059 -7.973 1 91.81 15 SER B C 1
ATOM 1240 O O . SER B 1 15 ? -14.758 7.516 -8.812 1 91.81 15 SER B O 1
ATOM 1242 N N . AR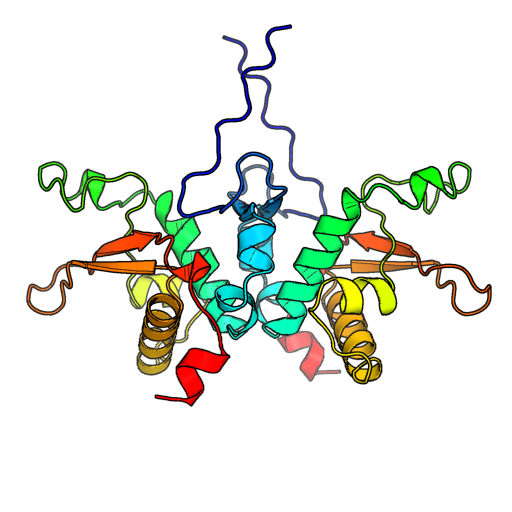G B 1 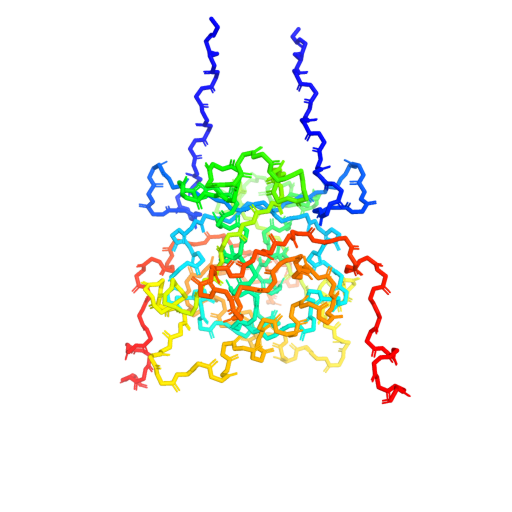16 ? -14.219 5.984 -7.211 1 90.44 16 ARG B N 1
ATOM 1243 C CA . ARG B 1 16 ? -15.477 5.258 -7.371 1 90.44 16 ARG B CA 1
ATOM 1244 C C . ARG B 1 16 ? -16.172 5.066 -6.027 1 90.44 16 ARG B C 1
ATOM 1246 O O . ARG B 1 16 ? -15.516 4.863 -5.004 1 90.44 16 ARG B O 1
ATOM 1253 N N . LYS B 1 17 ? -17.469 5.066 -6.031 1 84.38 17 LYS B N 1
ATOM 1254 C CA . LYS B 1 17 ? -18.281 4.895 -4.824 1 84.38 17 LYS B CA 1
ATOM 1255 C C . LYS B 1 17 ? -18.203 3.459 -4.316 1 84.38 17 LYS B C 1
ATOM 1257 O O . LYS B 1 17 ? -18.109 3.229 -3.109 1 84.38 17 LYS B O 1
ATOM 1262 N N . ASP B 1 18 ? -18.234 2.461 -5.207 1 86.38 18 ASP B N 1
ATOM 1263 C CA . ASP B 1 18 ? -18.234 1.047 -4.848 1 86.38 18 ASP B CA 1
ATOM 1264 C C . ASP B 1 18 ? -16.875 0.413 -5.129 1 86.38 18 ASP B C 1
ATOM 1266 O O . ASP B 1 18 ? -16.797 -0.722 -5.605 1 86.38 18 ASP B O 1
ATOM 1270 N N . ASP B 1 19 ? -15.844 1.144 -4.633 1 91.38 19 ASP B N 1
ATOM 1271 C CA . ASP B 1 19 ? -14.477 0.708 -4.902 1 91.38 19 ASP B CA 1
ATOM 1272 C C . ASP B 1 19 ? -14.039 -0.363 -3.904 1 91.38 19 ASP B C 1
ATOM 1274 O O . ASP B 1 19 ? -14.484 -0.367 -2.754 1 91.38 19 ASP B O 1
ATOM 1278 N N . GLY B 1 20 ? -13.367 -1.395 -4.398 1 92.06 20 GLY B N 1
ATOM 1279 C CA . GLY B 1 20 ? -12.68 -2.291 -3.479 1 92.06 20 GLY B CA 1
ATOM 1280 C C . GLY B 1 20 ? -11.469 -1.656 -2.816 1 92.06 20 GLY B C 1
ATOM 1281 O O . GLY B 1 20 ? -11.07 -0.546 -3.174 1 92.06 20 GLY B O 1
ATOM 1282 N N . PHE B 1 21 ? -10.961 -2.344 -1.799 1 93.75 21 PHE B N 1
ATOM 1283 C CA . PHE B 1 21 ? -9.812 -1.796 -1.084 1 93.75 21 PHE B CA 1
ATOM 1284 C C . PHE B 1 21 ? -8.984 -2.91 -0.457 1 93.75 21 PHE B C 1
ATOM 1286 O O . PHE B 1 21 ? -9.445 -4.047 -0.336 1 93.75 21 PHE B O 1
ATOM 1293 N N . ASN B 1 22 ? -7.809 -2.521 -0.177 1 94.44 22 ASN B N 1
ATOM 1294 C CA . ASN B 1 22 ? -6.918 -3.33 0.651 1 94.44 22 ASN B CA 1
ATOM 1295 C C . ASN B 1 22 ? -6.555 -2.613 1.949 1 94.44 22 ASN B C 1
ATOM 1297 O O . ASN B 1 22 ? -6.332 -1.401 1.953 1 94.44 22 ASN B O 1
ATOM 1301 N N . MET B 1 23 ? -6.566 -3.422 2.998 1 93.5 23 MET B N 1
ATOM 1302 C CA . MET B 1 23 ? -6.113 -2.916 4.289 1 93.5 23 MET B CA 1
ATOM 1303 C C . MET B 1 23 ? -4.68 -3.35 4.574 1 93.5 23 MET B C 1
ATOM 1305 O O . MET B 1 23 ? -4.352 -4.531 4.469 1 93.5 23 MET B O 1
ATOM 1309 N N . LEU B 1 24 ? -3.85 -2.404 4.898 1 96.12 24 LEU B N 1
ATOM 1310 C CA . LEU B 1 24 ? -2.465 -2.703 5.25 1 96.12 24 LEU B CA 1
ATOM 1311 C C . LEU B 1 24 ? -2.158 -2.256 6.676 1 96.12 24 LEU B C 1
ATOM 1313 O O . LEU B 1 24 ? -2.324 -1.082 7.012 1 96.12 24 LEU B O 1
ATOM 1317 N N . SER B 1 25 ? -1.738 -3.225 7.477 1 96.31 25 SER B N 1
ATOM 1318 C CA . SER B 1 25 ? -1.389 -2.873 8.852 1 96.31 25 SER B CA 1
ATOM 1319 C C . SER B 1 25 ? -0.09 -2.074 8.898 1 96.31 25 SER B C 1
ATOM 1321 O O . SER B 1 25 ? 0.741 -2.172 7.996 1 96.31 25 SER B O 1
ATOM 1323 N N . ASN B 1 26 ? 0.12 -1.307 9.977 1 95.56 26 ASN B N 1
ATOM 1324 C CA . ASN B 1 26 ? 1.341 -0.526 10.148 1 95.56 26 ASN B CA 1
ATOM 1325 C C . ASN B 1 26 ? 2.555 -1.426 10.359 1 95.56 26 ASN B C 1
ATOM 1327 O O . ASN B 1 26 ? 3.627 -1.172 9.812 1 95.56 26 ASN B O 1
ATOM 1331 N N . THR B 1 27 ? 2.324 -2.498 11.102 1 96.5 27 THR B N 1
ATOM 1332 C CA . THR B 1 27 ? 3.453 -3.383 11.375 1 96.5 27 THR B CA 1
ATOM 1333 C C . THR B 1 27 ? 3.963 -4.016 10.086 1 96.5 27 THR B C 1
ATOM 1335 O O . THR B 1 27 ? 5.172 -4.168 9.891 1 96.5 27 THR B O 1
ATOM 1338 N N . LEU B 1 28 ? 3.084 -4.336 9.18 1 97.31 28 LEU B N 1
ATOM 1339 C CA . LEU B 1 28 ? 3.477 -4.918 7.902 1 97.31 28 LEU B CA 1
ATOM 1340 C C . LEU B 1 28 ? 4.223 -3.9 7.047 1 97.31 28 LEU B C 1
ATOM 1342 O O . LEU B 1 28 ? 5.312 -4.184 6.551 1 97.31 28 LEU B O 1
ATOM 1346 N N . THR B 1 29 ? 3.695 -2.678 6.941 1 97.19 29 THR B N 1
ATOM 1347 C CA . THR B 1 29 ? 4.254 -1.68 6.035 1 97.19 29 THR B CA 1
ATOM 1348 C C . THR B 1 29 ? 5.574 -1.136 6.582 1 97.19 29 THR B C 1
ATOM 1350 O O . THR B 1 29 ? 6.387 -0.597 5.828 1 97.19 29 THR B O 1
ATOM 1353 N N . HIS B 1 30 ? 5.758 -1.29 7.906 1 96.75 30 HIS B N 1
ATOM 1354 C CA . HIS B 1 30 ? 7 -0.837 8.523 1 96.75 30 HIS B CA 1
ATOM 1355 C C . HIS B 1 30 ? 8.047 -1.943 8.523 1 96.75 30 HIS B C 1
ATOM 1357 O O . HIS B 1 30 ? 9.211 -1.698 8.836 1 96.75 30 HIS B O 1
ATOM 1363 N N . SER B 1 31 ? 7.656 -3.096 8.156 1 96.94 31 SER B N 1
ATOM 1364 C CA . SER B 1 31 ? 8.57 -4.234 8.188 1 96.94 31 SER B CA 1
ATOM 1365 C C . SER B 1 31 ? 9.656 -4.105 7.125 1 96.94 31 SER B C 1
ATOM 1367 O O . SER B 1 31 ? 9.445 -3.475 6.09 1 96.94 31 SER B O 1
ATOM 1369 N N . GLU B 1 32 ? 10.781 -4.715 7.434 1 96.69 32 GLU B N 1
ATOM 1370 C CA . GLU B 1 32 ? 11.875 -4.75 6.465 1 96.69 32 GLU B CA 1
ATOM 1371 C C . GLU B 1 32 ? 11.461 -5.488 5.195 1 96.69 32 GLU B C 1
ATOM 1373 O O . GLU B 1 32 ? 11.875 -5.121 4.094 1 96.69 32 GLU B O 1
ATOM 1378 N N . ALA B 1 33 ? 10.617 -6.496 5.363 1 97.75 33 ALA B N 1
ATOM 1379 C CA . ALA B 1 33 ? 10.156 -7.312 4.242 1 97.75 33 ALA B CA 1
ATOM 1380 C C . ALA B 1 33 ? 9.406 -6.469 3.221 1 97.75 33 ALA B C 1
ATOM 1382 O O . ALA B 1 33 ? 9.648 -6.574 2.016 1 97.75 33 ALA B O 1
ATOM 1383 N N . PHE B 1 34 ? 8.586 -5.562 3.732 1 98.12 34 PHE B N 1
ATOM 1384 C CA . PHE B 1 34 ? 7.789 -4.734 2.838 1 98.12 34 PHE B CA 1
ATOM 1385 C C . PHE B 1 34 ? 8.617 -3.58 2.283 1 98.12 34 PHE B C 1
ATOM 1387 O O . PHE B 1 34 ? 8.523 -3.26 1.097 1 98.12 34 PHE B O 1
ATOM 1394 N N . ARG B 1 35 ? 9.43 -3.031 3.092 1 97.25 35 ARG B N 1
ATOM 1395 C CA . ARG B 1 35 ? 10.141 -1.811 2.727 1 97.25 35 ARG B CA 1
ATOM 1396 C C . ARG B 1 35 ? 11.242 -2.102 1.71 1 97.25 35 ARG B C 1
ATOM 1398 O O . ARG B 1 35 ? 11.602 -1.233 0.911 1 97.25 35 ARG B O 1
ATOM 1405 N N . CYS B 1 36 ? 11.695 -3.309 1.66 1 97.25 36 CYS B N 1
ATOM 1406 C CA . CYS B 1 36 ? 12.781 -3.623 0.742 1 97.25 36 CYS B CA 1
ATOM 1407 C C . CYS B 1 36 ? 12.258 -3.867 -0.667 1 97.25 36 CYS B C 1
ATOM 1409 O O . CYS B 1 36 ? 13.031 -3.934 -1.622 1 97.25 36 CYS B O 1
ATOM 1411 N N . LEU B 1 37 ? 10.977 -3.969 -0.869 1 98.06 37 LEU B N 1
ATOM 1412 C CA . LEU B 1 37 ? 10.375 -4.242 -2.168 1 98.06 37 LEU B CA 1
ATOM 1413 C C . LEU B 1 37 ? 10.453 -3.02 -3.074 1 98.06 37 LEU B C 1
ATOM 1415 O O . LEU B 1 37 ? 10.383 -1.884 -2.6 1 98.06 37 LEU B O 1
ATOM 1419 N N . SER B 1 38 ? 10.562 -3.299 -4.344 1 98.19 38 SER B N 1
ATOM 1420 C CA . SER B 1 38 ? 10.461 -2.232 -5.336 1 98.19 38 SER B CA 1
ATOM 1421 C C . SER B 1 38 ? 9.016 -1.755 -5.48 1 98.19 38 SER B C 1
ATOM 1423 O O . SER B 1 38 ? 8.102 -2.357 -4.926 1 98.19 38 SER B O 1
ATOM 1425 N N . GLY B 1 39 ? 8.852 -0.628 -6.145 1 98.31 39 GLY B N 1
ATOM 1426 C CA . GLY B 1 39 ? 7.504 -0.119 -6.375 1 98.31 39 GLY B CA 1
ATOM 1427 C C . GLY B 1 39 ? 6.602 -1.119 -7.07 1 98.31 39 GLY B C 1
ATOM 1428 O O . GLY B 1 39 ? 5.441 -1.289 -6.684 1 98.31 39 GLY B O 1
ATOM 1429 N N . LYS B 1 40 ? 7.148 -1.772 -8.062 1 98 40 LYS B N 1
ATOM 1430 C CA . LYS B 1 40 ? 6.379 -2.758 -8.82 1 98 40 LYS B CA 1
ATOM 1431 C C . LYS B 1 40 ? 6.027 -3.961 -7.949 1 98 40 LYS B C 1
ATOM 1433 O O . LYS B 1 40 ? 4.902 -4.469 -8.008 1 98 40 LYS B O 1
ATOM 1438 N N . GLN B 1 41 ? 6.977 -4.352 -7.164 1 98.62 41 GLN B N 1
ATOM 1439 C CA . GLN B 1 41 ? 6.766 -5.488 -6.277 1 98.62 41 GLN B CA 1
ATOM 1440 C C . GLN B 1 41 ? 5.691 -5.184 -5.238 1 98.62 41 GLN B C 1
ATOM 1442 O O . GLN B 1 41 ? 4.875 -6.047 -4.91 1 98.62 41 GLN B O 1
ATOM 1447 N N . LYS B 1 42 ? 5.656 -3.963 -4.703 1 98.75 42 LYS B N 1
ATOM 1448 C CA . LYS B 1 42 ? 4.605 -3.559 -3.771 1 98.75 42 LYS B CA 1
ATOM 1449 C C . LYS B 1 42 ? 3.24 -3.547 -4.453 1 98.75 42 LYS B C 1
ATOM 1451 O O . LYS B 1 42 ? 2.246 -3.986 -3.873 1 98.75 42 LYS B O 1
ATOM 1456 N N . SER B 1 43 ? 3.189 -3.064 -5.656 1 98.56 43 SER B N 1
ATOM 1457 C CA . SER B 1 43 ? 1.941 -3.084 -6.41 1 98.56 43 SER B CA 1
ATOM 1458 C C . SER B 1 43 ? 1.477 -4.512 -6.676 1 98.56 43 SER B C 1
ATOM 1460 O O . SER B 1 43 ? 0.276 -4.793 -6.66 1 98.56 43 SER B O 1
ATOM 1462 N N . LEU B 1 44 ? 2.424 -5.383 -6.945 1 98.38 44 LEU B N 1
ATOM 1463 C CA . LEU B 1 44 ? 2.09 -6.789 -7.148 1 98.38 44 LEU B CA 1
ATOM 1464 C C . LEU B 1 44 ? 1.499 -7.395 -5.879 1 98.38 44 LEU B C 1
ATOM 1466 O O . LEU B 1 44 ? 0.522 -8.141 -5.941 1 98.38 44 LEU B O 1
ATOM 1470 N N . TYR B 1 45 ? 2.105 -7.09 -4.734 1 98.62 45 TYR B N 1
ATOM 1471 C CA . TYR B 1 45 ? 1.577 -7.586 -3.469 1 98.62 45 TYR B CA 1
ATOM 1472 C C . TYR B 1 45 ? 0.14 -7.125 -3.258 1 98.62 45 TYR B C 1
ATOM 1474 O O . TYR B 1 45 ? -0.71 -7.906 -2.818 1 98.62 45 TYR B O 1
ATOM 1482 N N . LEU B 1 46 ? -0.102 -5.895 -3.545 1 98.06 46 LEU B N 1
ATOM 1483 C CA . LEU B 1 46 ? -1.456 -5.363 -3.426 1 98.06 46 LEU B CA 1
ATOM 1484 C C . LEU B 1 46 ? -2.414 -6.109 -4.348 1 98.0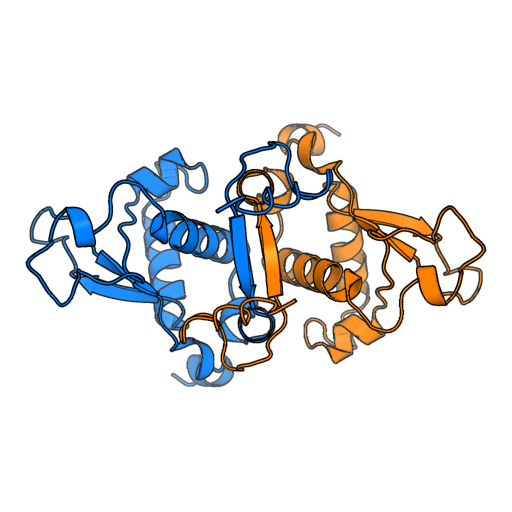6 46 LEU B C 1
ATOM 1486 O O . LEU B 1 46 ? -3.564 -6.363 -3.984 1 98.06 46 LEU B O 1
ATOM 1490 N N . LEU B 1 47 ? -1.945 -6.438 -5.551 1 97.19 47 LEU B N 1
ATOM 1491 C CA . LEU B 1 47 ? -2.754 -7.223 -6.473 1 97.19 47 LEU B CA 1
ATOM 1492 C C . LEU B 1 47 ? -3.055 -8.602 -5.895 1 97.19 47 LEU B C 1
ATOM 1494 O O . LEU B 1 47 ? -4.176 -9.102 -6.012 1 97.19 47 LEU B O 1
ATOM 1498 N N . CYS B 1 48 ? -2.074 -9.227 -5.266 1 96.75 48 CYS B N 1
ATOM 1499 C CA . CYS B 1 48 ? -2.289 -10.508 -4.598 1 96.75 48 CYS B CA 1
ATOM 1500 C C . CYS B 1 48 ? -3.402 -10.398 -3.561 1 96.75 48 CYS B C 1
ATOM 1502 O O . CYS B 1 48 ? -4.297 -11.25 -3.516 1 96.75 48 CYS B O 1
ATOM 1504 N N . MET B 1 49 ? -3.338 -9.352 -2.756 1 95.75 49 MET B N 1
ATOM 1505 C CA . MET B 1 49 ? -4.355 -9.141 -1.73 1 95.75 49 MET B CA 1
ATOM 1506 C C . MET B 1 49 ? -5.734 -8.953 -2.359 1 95.75 49 MET B C 1
ATOM 1508 O O . MET B 1 49 ? -6.734 -9.438 -1.827 1 95.75 49 MET B O 1
ATOM 1512 N N . GLN B 1 50 ? -5.773 -8.297 -3.436 1 94.69 50 GLN B N 1
ATOM 1513 C CA . GLN B 1 50 ? -7.035 -8.078 -4.137 1 94.69 50 GLN B CA 1
ATOM 1514 C C . GLN B 1 50 ? -7.633 -9.406 -4.609 1 94.69 50 GLN B C 1
ATOM 1516 O O . GLN B 1 50 ? -8.852 -9.57 -4.621 1 94.69 50 GLN B O 1
ATOM 1521 N N . GLN B 1 51 ? -6.754 -10.336 -4.93 1 93.25 51 GLN B N 1
ATOM 1522 C CA . GLN B 1 51 ? -7.207 -11.609 -5.473 1 93.25 51 GLN B CA 1
ATOM 1523 C C . GLN B 1 51 ? -7.863 -12.469 -4.395 1 93.25 51 GLN B C 1
ATOM 1525 O O . GLN B 1 51 ? -8.555 -13.438 -4.699 1 93.25 51 GLN B O 1
ATOM 1530 N N . LEU B 1 52 ? -7.633 -12.117 -3.146 1 91.06 52 LEU B N 1
ATOM 1531 C CA . LEU B 1 52 ? -8.297 -12.828 -2.057 1 91.06 52 LEU B CA 1
ATOM 1532 C C . LEU B 1 52 ? -9.812 -12.703 -2.176 1 91.06 52 LEU B C 1
ATOM 1534 O O . LEU B 1 52 ? -10.555 -13.578 -1.729 1 91.06 52 LEU B O 1
ATOM 1538 N N . ARG B 1 53 ? -10.242 -11.602 -2.795 1 87.19 53 ARG B N 1
ATOM 1539 C CA . ARG B 1 53 ? -11.672 -11.328 -2.924 1 87.19 53 ARG B CA 1
ATOM 1540 C C . ARG B 1 53 ? -12.156 -11.594 -4.344 1 87.19 53 ARG B C 1
ATOM 1542 O O . ARG B 1 53 ? -13.273 -11.219 -4.707 1 87.19 53 ARG B O 1
ATOM 1549 N N . ALA B 1 54 ? -11.305 -12.094 -5.074 1 85.38 54 ALA B N 1
ATOM 1550 C CA . ALA B 1 54 ? -11.688 -12.383 -6.453 1 85.38 54 ALA B CA 1
ATOM 1551 C C . ALA B 1 54 ? -12.82 -13.406 -6.5 1 85.38 54 ALA B C 1
ATOM 1553 O O . ALA B 1 54 ? -12.969 -14.219 -5.582 1 85.38 54 ALA B O 1
ATOM 1554 N N . VAL B 1 55 ? -13.57 -13.328 -7.512 1 76.19 55 VAL B N 1
ATOM 1555 C CA . VAL B 1 55 ? -14.703 -14.219 -7.703 1 76.19 55 VAL B CA 1
ATOM 1556 C C . VAL B 1 55 ? -14.211 -15.664 -7.805 1 76.19 55 VAL B C 1
ATOM 1558 O O . VAL B 1 55 ? -14.773 -16.562 -7.176 1 76.19 55 VAL B O 1
ATOM 1561 N N . MET B 1 56 ? -13.18 -15.875 -8.625 1 75.38 56 MET B N 1
ATOM 1562 C CA . MET B 1 56 ? -12.586 -17.203 -8.742 1 75.38 56 MET B CA 1
ATOM 1563 C C . MET B 1 56 ? -11.477 -17.391 -7.707 1 75.38 56 MET B C 1
ATOM 1565 O O . MET B 1 56 ? -10.438 -16.734 -7.773 1 75.38 56 MET B O 1
ATOM 1569 N N . ASN B 1 57 ? -11.883 -18.219 -6.699 1 80.19 57 ASN B N 1
ATOM 1570 C CA . ASN B 1 57 ? -10.883 -18.5 -5.672 1 80.19 57 ASN B CA 1
ATOM 1571 C C . ASN B 1 57 ? -10.719 -20 -5.445 1 80.19 57 ASN B C 1
ATOM 1573 O O . ASN B 1 57 ? -11.57 -20.797 -5.859 1 80.19 57 ASN B O 1
ATOM 1577 N N . PRO B 1 58 ? -9.539 -20.391 -5.012 1 81.81 58 PRO B N 1
ATOM 1578 C CA . PRO B 1 58 ? -9.227 -21.812 -4.828 1 81.81 58 PRO B CA 1
ATOM 1579 C C . PRO B 1 58 ? -10.297 -22.547 -4.016 1 81.81 58 PRO B C 1
ATOM 1581 O O . PRO B 1 58 ? -10.594 -23.703 -4.293 1 81.81 58 PRO B O 1
ATOM 1584 N N . ARG B 1 59 ? -10.891 -21.828 -3.1 1 80.19 59 ARG B N 1
ATOM 1585 C CA . ARG B 1 59 ? -11.914 -22.453 -2.27 1 80.19 59 ARG B CA 1
ATOM 1586 C C . ARG B 1 59 ? -13.102 -22.906 -3.111 1 80.19 59 ARG B C 1
ATOM 1588 O O . ARG B 1 59 ? -13.695 -23.953 -2.859 1 80.19 59 ARG B O 1
ATOM 1595 N N . LYS B 1 60 ? -13.375 -22.141 -4.062 1 79.75 60 LYS B N 1
ATOM 1596 C CA . LYS B 1 60 ? -14.523 -22.438 -4.918 1 79.75 60 LYS B CA 1
ATOM 1597 C C . LYS B 1 60 ? -14.18 -23.5 -5.953 1 79.75 60 LYS B C 1
ATOM 1599 O O . LYS B 1 60 ? -15 -24.359 -6.262 1 79.75 60 LYS B O 1
ATOM 1604 N N . ILE B 1 61 ? -13.008 -23.516 -6.434 1 78.19 61 ILE B N 1
ATOM 1605 C CA . ILE B 1 61 ? -12.602 -24.391 -7.523 1 78.19 61 ILE B CA 1
ATOM 1606 C C . ILE B 1 61 ? -12.188 -25.75 -6.965 1 78.19 61 ILE B C 1
ATOM 1608 O O . ILE B 1 61 ? -12.469 -26.797 -7.57 1 78.19 61 ILE B O 1
ATOM 1612 N N . TYR B 1 62 ? -11.578 -25.625 -5.824 1 81.06 62 TYR B N 1
ATOM 1613 C CA . TYR B 1 62 ? -11.117 -26.844 -5.176 1 81.06 62 TYR B CA 1
ATOM 1614 C C . TYR B 1 62 ? -11.672 -26.969 -3.762 1 81.06 62 TYR B C 1
ATOM 1616 O O . TYR B 1 62 ? -10.914 -26.969 -2.787 1 81.06 62 TYR B O 1
ATOM 1624 N N . PRO B 1 63 ? -12.977 -27.141 -3.602 1 79.38 63 PRO B N 1
ATOM 1625 C CA . PRO B 1 63 ? -13.617 -27.125 -2.285 1 79.38 63 PRO B CA 1
ATOM 1626 C C . PRO B 1 63 ? -13.227 -28.312 -1.422 1 79.38 63 PRO B C 1
ATOM 1628 O O . PRO B 1 63 ? -13.289 -28.25 -0.192 1 79.38 63 PRO B O 1
ATOM 1631 N N . SER B 1 64 ? -12.773 -29.359 -2.018 1 82.94 64 SER B N 1
ATOM 1632 C CA . SER B 1 64 ? -12.516 -30.578 -1.259 1 82.94 64 SER B CA 1
ATOM 1633 C C . SER B 1 64 ? -11.039 -30.703 -0.898 1 82.94 64 SER B C 1
ATOM 1635 O O . SER B 1 64 ? -10.633 -31.703 -0.294 1 82.94 64 SER B O 1
ATOM 1637 N N . VAL B 1 65 ? -10.258 -29.797 -1.349 1 79.12 65 VAL B N 1
ATOM 1638 C CA . VAL B 1 65 ? -8.828 -29.844 -1.059 1 79.12 65 VAL B CA 1
ATOM 1639 C C . VAL B 1 65 ? -8.5 -28.906 0.102 1 79.12 65 VAL B C 1
ATOM 1641 O O . VAL B 1 65 ? -8.406 -27.688 -0.083 1 79.12 65 VAL B O 1
ATOM 1644 N N . ASP B 1 66 ? -8.352 -29.375 1.309 1 78.25 66 ASP B N 1
ATOM 1645 C CA . ASP B 1 66 ? -8.234 -28.625 2.559 1 78.25 66 ASP B CA 1
ATOM 1646 C C . ASP B 1 66 ? -7.102 -27.594 2.486 1 78.25 66 ASP B C 1
ATOM 1648 O O . ASP B 1 66 ? -7.234 -26.484 2.984 1 78.25 66 ASP B O 1
ATOM 1652 N N . GLN B 1 67 ? -6.059 -28.062 1.804 1 78.38 67 GLN B N 1
ATOM 1653 C CA . GLN B 1 67 ? -4.867 -27.219 1.776 1 78.38 67 GLN B CA 1
ATOM 1654 C C . GLN B 1 67 ? -5.121 -25.922 1.007 1 78.38 67 GLN B C 1
ATOM 1656 O O . GLN B 1 67 ? -4.492 -24.906 1.281 1 78.38 67 GLN B O 1
ATOM 1661 N N . VAL B 1 68 ? -6.078 -25.938 0.112 1 78.44 68 VAL B N 1
ATOM 1662 C CA . VAL B 1 68 ? -6.262 -24.781 -0.771 1 78.44 68 VAL B CA 1
ATOM 1663 C C . VAL B 1 68 ? -7.605 -24.125 -0.48 1 78.44 68 VAL B C 1
ATOM 1665 O O . VAL B 1 68 ? -7.852 -23 -0.92 1 78.44 68 VAL B O 1
ATOM 1668 N N . CYS B 1 69 ? -8.398 -24.75 0.367 1 80.06 69 CYS B N 1
ATOM 1669 C CA . CYS B 1 69 ? -9.719 -24.234 0.706 1 80.06 69 CYS B CA 1
ATOM 1670 C C . CYS B 1 69 ? -9.656 -23.328 1.923 1 80.06 69 CYS B C 1
ATOM 1672 O O . CYS B 1 69 ? -10.25 -23.625 2.961 1 80.06 69 CYS B O 1
ATOM 1674 N N . ARG B 1 70 ? -8.953 -22.297 1.816 1 84.81 70 ARG B N 1
ATOM 1675 C CA . ARG B 1 70 ? -8.766 -21.344 2.895 1 84.81 70 ARG B CA 1
ATOM 1676 C C . ARG B 1 70 ? -9.141 -19.938 2.445 1 84.81 70 ARG B C 1
ATOM 1678 O O . ARG B 1 70 ? -9.172 -19.641 1.246 1 84.81 70 ARG B O 1
ATOM 1685 N N . ASP B 1 71 ? -9.352 -19.078 3.451 1 85.56 71 ASP B N 1
ATOM 1686 C CA . ASP B 1 71 ? -9.781 -17.719 3.156 1 85.56 71 ASP B CA 1
ATOM 1687 C C . ASP B 1 71 ? -8.594 -16.844 2.727 1 85.56 71 ASP B C 1
ATOM 1689 O O . ASP B 1 71 ? -8.781 -15.773 2.156 1 85.56 71 ASP B O 1
ATOM 1693 N N . ASP B 1 72 ? -7.426 -17.375 2.973 1 92.19 72 ASP B N 1
ATOM 1694 C CA . ASP B 1 72 ? -6.238 -16.578 2.68 1 92.19 72 ASP B CA 1
ATOM 1695 C C . ASP B 1 72 ? -5.488 -17.125 1.47 1 92.19 72 ASP B C 1
ATOM 1697 O O . ASP B 1 72 ? -4.289 -16.875 1.31 1 92.19 72 ASP B O 1
ATOM 1701 N N . THR B 1 73 ? -6.195 -17.906 0.618 1 93 73 THR B N 1
ATOM 1702 C CA . THR B 1 73 ? -5.605 -18.438 -0.605 1 93 7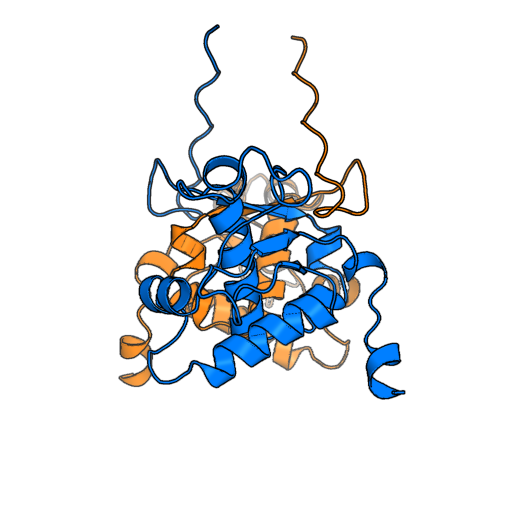3 THR B CA 1
ATOM 1703 C C . THR B 1 73 ? -6.168 -17.734 -1.832 1 93 73 THR B C 1
ATOM 1705 O O . THR B 1 73 ? -7.289 -17.219 -1.802 1 93 73 THR B O 1
ATOM 1708 N N . PHE B 1 74 ? -5.352 -17.703 -2.867 1 93.06 74 PHE B N 1
ATOM 1709 C CA . PHE B 1 74 ? -5.766 -17.031 -4.086 1 93.06 74 PHE B CA 1
ATOM 1710 C C . PHE B 1 74 ? -5.004 -17.562 -5.293 1 93.06 74 PHE B C 1
ATOM 1712 O O . PHE B 1 74 ? -3.975 -18.219 -5.141 1 93.06 74 PHE B O 1
ATOM 1719 N N . PHE B 1 75 ? -5.617 -17.328 -6.504 1 90.94 75 PHE B N 1
ATOM 1720 C CA . PHE B 1 75 ? -4.934 -17.547 -7.77 1 90.94 75 PHE B CA 1
ATOM 1721 C C . PHE B 1 75 ? -4.309 -16.25 -8.281 1 90.94 75 PHE B C 1
ATOM 1723 O O . PHE B 1 75 ? -4.879 -15.172 -8.117 1 90.94 75 PHE B O 1
ATOM 1730 N N . LEU B 1 76 ? -3.129 -16.391 -8.82 1 92.19 76 LEU B N 1
ATOM 1731 C CA . LEU B 1 76 ? -2.568 -15.281 -9.57 1 92.19 76 LEU B CA 1
ATOM 1732 C C . LEU B 1 76 ? -1.688 -15.781 -10.711 1 92.19 76 LEU B C 1
ATOM 1734 O O . LEU B 1 76 ? -0.667 -16.438 -10.469 1 92.19 76 LEU B O 1
ATOM 1738 N N . THR B 1 77 ? -2.174 -15.508 -11.93 1 89.25 77 THR B N 1
ATOM 1739 C CA . THR B 1 77 ? -1.406 -15.891 -13.109 1 89.25 77 THR B CA 1
ATOM 1740 C C . THR B 1 77 ? -0.794 -14.664 -13.781 1 89.25 77 THR B C 1
ATOM 1742 O O . THR B 1 77 ? -1.191 -13.531 -13.492 1 89.25 77 THR B O 1
ATOM 1745 N N . PHE B 1 78 ? 0.163 -14.984 -14.617 1 93.38 78 PHE B N 1
ATOM 1746 C CA . PHE B 1 78 ? 0.779 -13.906 -15.383 1 93.38 78 PHE B CA 1
ATOM 1747 C C . PHE B 1 78 ? -0.263 -13.18 -16.219 1 93.38 78 PHE B C 1
ATOM 1749 O O . PHE B 1 78 ? -0.229 -11.945 -16.328 1 93.38 78 PHE B O 1
ATOM 1756 N N . SER B 1 79 ? -1.178 -13.914 -16.781 1 92.81 79 SER B N 1
ATOM 1757 C CA . SER B 1 79 ? -2.238 -13.328 -17.594 1 92.81 79 SER B CA 1
ATOM 1758 C C . SER B 1 79 ? -3.064 -12.328 -16.781 1 92.81 79 SER B C 1
ATOM 1760 O O . SER B 1 79 ? -3.377 -11.242 -17.266 1 92.81 79 SER B O 1
ATOM 1762 N N . THR B 1 80 ? -3.412 -12.68 -15.578 1 91.56 80 THR B N 1
ATOM 1763 C CA . THR B 1 80 ? -4.164 -11.789 -14.695 1 91.56 80 THR B CA 1
ATOM 1764 C C . THR B 1 80 ? -3.387 -10.508 -14.422 1 91.56 80 THR B C 1
ATOM 1766 O O . THR B 1 80 ? -3.953 -9.414 -14.445 1 91.56 80 THR B O 1
ATOM 1769 N N . ALA B 1 81 ? -2.09 -10.633 -14.188 1 95.25 81 ALA B N 1
ATOM 1770 C CA . ALA B 1 81 ? -1.232 -9.484 -13.898 1 95.25 81 ALA B CA 1
ATOM 1771 C C . ALA B 1 81 ? -1.123 -8.562 -15.109 1 95.25 81 ALA B C 1
ATOM 1773 O O . ALA B 1 81 ? -1.065 -7.34 -14.961 1 95.25 81 ALA B O 1
ATOM 1774 N N . CYS B 1 82 ? -1.11 -9.141 -16.312 1 96.31 82 CYS B N 1
ATOM 1775 C CA . CYS B 1 82 ? -1.072 -8.367 -17.547 1 96.31 82 CYS B CA 1
ATOM 1776 C C . CYS B 1 82 ? -2.387 -7.629 -17.766 1 96.31 82 CYS B C 1
ATOM 1778 O O . CYS B 1 82 ? -2.387 -6.449 -18.125 1 96.31 82 CYS B O 1
ATOM 1780 N N . ASN B 1 83 ? -3.498 -8.344 -17.531 1 94.5 83 ASN B N 1
ATOM 1781 C CA . ASN B 1 83 ? -4.816 -7.738 -17.688 1 94.5 83 ASN B CA 1
ATOM 1782 C C . ASN B 1 83 ? -5.02 -6.574 -16.719 1 94.5 83 ASN B C 1
ATOM 1784 O O . ASN B 1 83 ? -5.707 -5.605 -17.047 1 94.5 83 ASN B O 1
ATOM 1788 N N . ASP B 1 84 ? -4.438 -6.723 -15.586 1 94.44 84 ASP B N 1
ATOM 1789 C CA . ASP B 1 84 ? -4.484 -5.668 -14.578 1 94.44 84 ASP B CA 1
ATOM 1790 C C . ASP B 1 84 ? -3.689 -4.445 -15.031 1 94.44 84 ASP B C 1
ATOM 1792 O O . ASP B 1 84 ? -3.877 -3.346 -14.508 1 94.44 84 ASP B O 1
ATOM 1796 N N . GLY B 1 85 ? -2.682 -4.641 -15.922 1 94.06 85 GLY B N 1
ATOM 1797 C CA . GLY B 1 85 ? -1.868 -3.553 -16.438 1 94.06 85 GLY B CA 1
ATOM 1798 C C . GLY B 1 85 ? -0.56 -3.379 -15.688 1 94.06 85 GLY B C 1
ATOM 1799 O O . GLY B 1 85 ? 0.202 -2.449 -15.969 1 94.06 85 GLY B O 1
ATOM 1800 N N . LEU B 1 86 ? -0.28 -4.195 -14.758 1 96.06 86 LEU B N 1
ATOM 1801 C CA . LEU B 1 86 ? 0.926 -4.062 -13.945 1 96.06 86 LEU B CA 1
ATOM 1802 C C . LEU B 1 86 ? 2.154 -4.535 -14.719 1 96.06 86 LEU B C 1
ATOM 1804 O O . LEU B 1 86 ? 3.252 -4.008 -14.531 1 96.06 86 LEU B O 1
ATOM 1808 N N . TYR B 1 87 ? 1.878 -5.543 -15.586 1 96.75 87 TYR B N 1
ATOM 1809 C CA . TYR B 1 87 ? 2.979 -6.094 -16.375 1 96.75 87 TYR B CA 1
ATOM 1810 C C . TYR B 1 87 ? 2.643 -6.094 -17.859 1 96.75 87 TYR B C 1
ATOM 1812 O O . TYR B 1 87 ? 1.489 -6.305 -18.234 1 96.75 87 TYR B O 1
ATOM 1820 N N . LYS B 1 88 ? 3.693 -5.918 -18.578 1 95.88 88 LYS B N 1
ATOM 1821 C CA . LYS B 1 88 ? 3.555 -6.051 -20.016 1 95.88 88 LYS B CA 1
ATOM 1822 C C . LYS B 1 88 ? 3.639 -7.516 -20.453 1 95.88 88 LYS B C 1
ATOM 1824 O O . LYS B 1 88 ? 4.23 -8.336 -19.75 1 95.88 88 LYS B O 1
ATOM 1829 N N . VAL B 1 89 ? 3.158 -7.824 -21.641 1 93.56 89 VAL B N 1
ATOM 1830 C CA . VAL B 1 89 ? 3.088 -9.188 -22.156 1 93.56 89 VAL B CA 1
ATOM 1831 C C . VAL B 1 89 ? 4.496 -9.766 -22.297 1 93.56 89 VAL B C 1
ATOM 1833 O O . VAL B 1 89 ? 4.715 -10.953 -22.078 1 93.56 89 VAL B O 1
ATOM 1836 N N . LYS B 1 90 ? 5.434 -8.969 -22.516 1 93.81 90 LYS B N 1
ATOM 1837 C CA . LYS B 1 90 ? 6.797 -9.438 -22.75 1 93.81 90 LYS B CA 1
ATOM 1838 C C . LYS B 1 90 ? 7.586 -9.516 -21.438 1 93.81 90 LYS B C 1
ATOM 1840 O O . LYS B 1 90 ? 8.766 -9.883 -21.453 1 93.81 90 LYS B O 1
ATOM 1845 N N . SER B 1 91 ? 6.973 -9.266 -20.312 1 96.56 91 SER B N 1
ATOM 1846 C CA . SER B 1 91 ? 7.703 -9.141 -19.062 1 96.56 91 SER B CA 1
ATOM 1847 C C . SER B 1 91 ? 7.383 -10.297 -18.109 1 96.56 91 SER B C 1
ATOM 1849 O O . SER B 1 91 ? 7.27 -10.109 -16.906 1 96.56 91 SER B O 1
ATOM 1851 N N . GLU B 1 92 ? 7.23 -11.477 -18.641 1 95.81 92 GLU B N 1
ATOM 1852 C CA . GLU B 1 92 ? 6.875 -12.633 -17.812 1 95.81 92 GLU B CA 1
ATOM 1853 C C . GLU B 1 92 ? 7.988 -12.977 -16.828 1 95.81 92 GLU B C 1
ATOM 1855 O O . GLU B 1 92 ? 7.727 -13.328 -15.68 1 95.81 92 GLU B O 1
ATOM 1860 N N . SER B 1 93 ? 9.227 -12.961 -17.297 1 97 93 SER B N 1
ATOM 1861 C CA . SER B 1 93 ? 10.359 -13.258 -16.438 1 97 93 SER B CA 1
ATOM 1862 C C . SER B 1 93 ? 10.398 -12.312 -15.234 1 97 93 SER B C 1
ATOM 1864 O O . SER B 1 93 ? 10.719 -12.727 -14.117 1 97 93 SER B O 1
ATOM 1866 N N . THR B 1 94 ? 10.102 -11.031 -15.484 1 97.75 94 THR B N 1
ATOM 1867 C CA . THR B 1 94 ? 10.062 -10.055 -14.406 1 97.75 94 THR B CA 1
ATOM 1868 C C . THR B 1 94 ? 8.969 -10.391 -13.406 1 97.75 94 THR B C 1
ATOM 1870 O O . THR B 1 94 ? 9.18 -10.312 -12.195 1 97.75 94 THR B O 1
ATOM 1873 N N . PHE B 1 95 ? 7.855 -10.781 -13.961 1 97.44 95 PHE B N 1
ATOM 1874 C CA . PHE B 1 95 ? 6.746 -11.188 -13.109 1 97.44 95 PHE B CA 1
ATOM 1875 C C . PHE B 1 95 ? 7.156 -12.344 -12.203 1 97.44 95 PHE B C 1
ATOM 1877 O O . PHE B 1 95 ? 6.922 -12.305 -11 1 97.44 95 PHE B O 1
ATOM 1884 N N . ARG B 1 96 ? 7.758 -13.297 -12.711 1 95.94 96 ARG B N 1
ATOM 1885 C CA . ARG B 1 96 ? 8.164 -14.477 -11.945 1 95.94 96 ARG B CA 1
ATOM 1886 C C . ARG B 1 96 ? 9.203 -14.109 -10.891 1 95.94 96 ARG B C 1
ATOM 1888 O O . ARG B 1 96 ? 9.164 -14.625 -9.773 1 95.94 96 ARG B O 1
ATOM 1895 N N . ARG B 1 97 ? 10.07 -13.289 -11.297 1 97.75 97 ARG B N 1
ATOM 1896 C CA . ARG B 1 97 ? 11.078 -12.82 -10.344 1 97.75 97 ARG B CA 1
ATOM 1897 C C . ARG B 1 97 ? 10.43 -12.055 -9.195 1 97.75 97 ARG B C 1
ATOM 1899 O O . ARG B 1 97 ? 10.82 -12.203 -8.039 1 97.75 97 ARG B O 1
ATOM 1906 N N . ASP B 1 98 ? 9.469 -11.242 -9.539 1 98.38 98 ASP B N 1
ATOM 1907 C CA . ASP B 1 98 ? 8.781 -10.453 -8.523 1 98.38 98 ASP B CA 1
ATOM 1908 C C . ASP B 1 98 ? 7.965 -11.336 -7.59 1 98.38 98 ASP B C 1
ATOM 1910 O O . ASP B 1 98 ? 7.941 -11.125 -6.379 1 98.38 98 ASP B O 1
ATOM 1914 N N . MET B 1 99 ? 7.336 -12.344 -8.148 1 97.19 99 MET B N 1
ATOM 1915 C CA . MET B 1 99 ? 6.621 -13.312 -7.328 1 97.19 99 MET B CA 1
ATOM 1916 C C . MET B 1 99 ? 7.574 -14.047 -6.395 1 97.19 99 MET B C 1
ATOM 1918 O O . MET B 1 99 ? 7.258 -14.273 -5.223 1 97.19 99 MET B O 1
ATOM 1922 N N . ALA B 1 100 ? 8.688 -14.367 -6.922 1 97.56 100 ALA B N 1
ATOM 1923 C CA . ALA B 1 100 ? 9.703 -15.047 -6.121 1 97.56 100 ALA B CA 1
ATOM 1924 C C . ALA B 1 100 ? 10.188 -14.156 -4.98 1 97.56 100 ALA B C 1
ATOM 1926 O O . ALA B 1 100 ? 10.43 -14.633 -3.871 1 97.56 100 ALA B O 1
ATOM 1927 N N . LYS B 1 101 ? 10.328 -12.906 -5.227 1 98.12 101 LYS B N 1
ATOM 1928 C CA . LYS B 1 101 ? 10.766 -11.969 -4.199 1 98.12 101 LYS B CA 1
ATOM 1929 C C . LYS B 1 101 ? 9.742 -11.867 -3.07 1 98.12 101 LYS B C 1
ATOM 1931 O O . LYS B 1 101 ? 10.109 -11.828 -1.895 1 98.12 101 LYS B O 1
ATOM 1936 N N . LEU B 1 102 ? 8.445 -11.836 -3.41 1 98.5 102 LEU B N 1
ATOM 1937 C CA . LEU B 1 102 ? 7.398 -11.797 -2.4 1 98.5 102 LEU B CA 1
ATOM 1938 C C . LEU B 1 102 ? 7.449 -13.039 -1.514 1 98.5 102 LEU B C 1
ATOM 1940 O O . LEU B 1 102 ? 7.188 -12.961 -0.312 1 98.5 102 LEU B O 1
ATOM 1944 N N . GLN B 1 103 ? 7.758 -14.141 -2.146 1 97.69 103 GLN B N 1
ATOM 1945 C CA . GLN B 1 103 ? 7.902 -15.375 -1.381 1 97.69 103 GLN B CA 1
ATOM 1946 C C . GLN B 1 103 ? 9.156 -15.344 -0.508 1 97.69 103 GLN B C 1
ATOM 1948 O O . GLN B 1 103 ? 9.125 -15.766 0.649 1 97.69 103 GLN B O 1
ATOM 1953 N N . GLU B 1 104 ? 10.195 -14.859 -1.062 1 97.5 104 GLU B N 1
ATOM 1954 C CA . GLU B 1 104 ? 11.477 -14.773 -0.363 1 97.5 104 GLU B CA 1
ATOM 1955 C C . GLU B 1 104 ? 11.344 -13.961 0.925 1 97.5 104 GLU B C 1
ATOM 1957 O O . GLU B 1 104 ? 11.867 -14.359 1.97 1 97.5 104 GLU B O 1
ATOM 1962 N N . VAL B 1 105 ? 10.641 -12.898 0.87 1 97.81 105 VAL B N 1
ATOM 1963 C CA . VAL B 1 105 ? 10.555 -12.008 2.023 1 97.81 105 VAL B CA 1
ATOM 1964 C C . VAL B 1 105 ? 9.453 -12.484 2.969 1 97.81 105 VAL B C 1
ATOM 1966 O O . VAL B 1 105 ? 9.258 -11.906 4.039 1 97.81 105 VAL B O 1
ATOM 1969 N N . GLY B 1 106 ? 8.633 -13.406 2.514 1 97.69 106 GLY B N 1
ATOM 1970 C CA . GLY B 1 106 ? 7.707 -14.086 3.408 1 97.69 106 GLY B CA 1
ATOM 1971 C C . GLY B 1 106 ? 6.309 -13.5 3.379 1 97.69 106 GLY B C 1
ATOM 1972 O O . GLY B 1 106 ? 5.516 -13.727 4.293 1 97.69 106 GLY B O 1
ATOM 1973 N N . LEU B 1 107 ? 5.98 -12.727 2.395 1 98.25 107 LEU B N 1
ATOM 1974 C CA . LEU B 1 107 ? 4.664 -12.109 2.311 1 98.25 107 LEU B CA 1
ATOM 1975 C C . LEU B 1 107 ? 3.637 -13.094 1.757 1 98.25 107 LEU B C 1
ATOM 1977 O O . LEU B 1 107 ? 2.459 -13.039 2.117 1 98.25 107 LEU B O 1
ATOM 1981 N N . ILE B 1 108 ? 4.086 -13.953 0.865 1 98 108 ILE B N 1
ATOM 1982 C CA . ILE B 1 108 ? 3.223 -14.984 0.296 1 98 108 ILE B CA 1
ATOM 1983 C C . ILE B 1 108 ? 3.98 -16.297 0.218 1 98 108 ILE B C 1
ATOM 1985 O O . ILE B 1 108 ? 5.203 -16.344 0.391 1 98 108 ILE B O 1
ATOM 1989 N N . ARG B 1 109 ? 3.26 -17.344 0.012 1 95.88 109 ARG B N 1
ATOM 1990 C CA . ARG B 1 109 ? 3.852 -18.656 -0.218 1 95.88 109 ARG B CA 1
ATOM 1991 C C . ARG B 1 109 ? 3.061 -19.438 -1.262 1 95.88 109 ARG B C 1
ATOM 1993 O O . ARG B 1 109 ? 1.833 -19.344 -1.319 1 95.88 109 ARG B O 1
ATOM 2000 N N . CYS B 1 110 ? 3.775 -20.141 -2.008 1 93.19 110 CYS B N 1
ATOM 2001 C CA . CYS B 1 110 ? 3.143 -21.031 -2.969 1 93.19 110 CYS B CA 1
ATOM 2002 C C . CYS B 1 110 ? 2.764 -22.359 -2.314 1 93.19 110 CYS B C 1
ATOM 2004 O O . CYS B 1 110 ? 3.625 -23.062 -1.783 1 93.19 110 CYS B O 1
ATOM 2006 N N . ILE B 1 111 ? 1.556 -22.688 -2.309 1 88.25 111 ILE B N 1
ATOM 2007 C CA . ILE B 1 111 ? 1.155 -23.922 -1.642 1 88.25 111 ILE B CA 1
ATOM 2008 C C . ILE B 1 111 ? 0.934 -25.031 -2.68 1 88.25 111 ILE B C 1
ATOM 2010 O O . ILE B 1 111 ? 0.996 -26.219 -2.357 1 88.25 111 ILE B O 1
ATOM 2014 N N . SER B 1 112 ? 0.508 -24.641 -3.857 1 81.69 112 SER B N 1
ATOM 2015 C CA . SER B 1 112 ? 0.368 -25.609 -4.941 1 81.69 112 SER B CA 1
ATOM 2016 C C . SER B 1 112 ? 0.828 -25.031 -6.27 1 81.69 112 SER B C 1
ATOM 2018 O O . SER B 1 112 ? 0.355 -23.969 -6.684 1 81.69 112 SER B O 1
ATOM 2020 N N . ASN B 1 113 ? 1.878 -25.703 -6.797 1 70.75 113 ASN B N 1
ATOM 2021 C CA . ASN B 1 113 ? 2.383 -25.281 -8.094 1 70.75 113 ASN B CA 1
ATOM 2022 C C . ASN B 1 113 ? 1.707 -26.031 -9.234 1 70.75 113 ASN B C 1
ATOM 2024 O O . ASN B 1 113 ? 1.734 -27.266 -9.273 1 70.75 113 ASN B O 1
ATOM 2028 N N . GLY B 1 114 ? 0.939 -25.359 -9.969 1 59.78 114 GLY B N 1
ATOM 2029 C CA . GLY B 1 114 ? 0.174 -26.016 -11.008 1 59.78 114 GLY B CA 1
ATOM 2030 C C . GLY B 1 114 ? 0.963 -26.219 -12.289 1 59.78 114 GLY B C 1
ATOM 2031 O O . GLY B 1 114 ? 0.408 -26.641 -13.305 1 59.78 114 GLY B O 1
ATOM 2032 N N . LYS B 1 115 ? 2.189 -25.828 -12.305 1 57.91 115 LYS B N 1
ATOM 2033 C CA . LYS B 1 115 ? 2.914 -25.906 -13.57 1 57.91 115 LYS B CA 1
ATOM 2034 C C . LYS B 1 115 ? 2.781 -27.281 -14.195 1 57.91 115 LYS B C 1
ATOM 2036 O O . LYS B 1 115 ? 2.494 -27.406 -15.391 1 57.91 115 LYS B O 1
ATOM 2041 N N . ASN B 1 116 ? 2.988 -28.219 -13.438 1 55.88 116 ASN B N 1
ATOM 2042 C CA . ASN B 1 116 ? 3.035 -29.562 -14 1 55.88 116 ASN B CA 1
ATOM 2043 C C . ASN B 1 116 ? 1.639 -30.062 -14.352 1 55.88 116 ASN B C 1
ATOM 2045 O O . ASN B 1 116 ? 1.488 -30.953 -15.195 1 55.88 116 ASN B O 1
ATOM 2049 N N . ARG B 1 117 ? 0.639 -29.531 -13.82 1 56.81 117 ARG B N 1
ATOM 2050 C CA . ARG B 1 117 ? -0.7 -30.094 -13.977 1 56.81 117 ARG B CA 1
ATOM 2051 C C . ARG B 1 117 ? -1.586 -29.172 -14.805 1 56.81 117 ARG B C 1
ATOM 2053 O O . ARG B 1 117 ? -2.787 -29.406 -14.938 1 56.81 117 ARG B O 1
ATOM 2060 N N . ARG B 1 118 ? -1.006 -28.25 -15.398 1 59.62 118 ARG B N 1
ATOM 2061 C CA . ARG B 1 118 ? -1.781 -27.297 -16.188 1 59.62 118 ARG B CA 1
ATOM 2062 C C . ARG B 1 118 ? -2.83 -26.594 -15.328 1 59.62 118 ARG B C 1
ATOM 2064 O O . ARG B 1 118 ? -3.979 -26.438 -15.75 1 59.62 118 ARG B O 1
ATOM 2071 N N . ILE B 1 119 ? -2.549 -26.672 -14.016 1 65.81 119 ILE B N 1
ATOM 2072 C CA . ILE B 1 119 ? -3.484 -26 -13.125 1 65.81 119 ILE B CA 1
ATOM 2073 C C . ILE B 1 119 ? -2.863 -24.703 -12.617 1 65.81 119 ILE B C 1
ATOM 2075 O O . ILE B 1 119 ? -1.646 -24.516 -12.688 1 65.81 119 ILE B O 1
ATOM 2079 N N . LYS B 1 120 ? -3.695 -23.797 -12.266 1 79.5 120 LYS B N 1
ATOM 2080 C CA . LYS B 1 120 ? -3.25 -22.5 -11.742 1 79.5 120 LYS B CA 1
ATOM 2081 C C . LYS B 1 120 ? -2.516 -22.672 -10.414 1 79.5 120 LYS B C 1
ATOM 2083 O O . LYS B 1 120 ? -2.912 -23.5 -9.578 1 79.5 120 LYS B O 1
ATOM 2088 N N . SER B 1 121 ? -1.362 -22.062 -10.352 1 85.25 121 SER B N 1
ATOM 2089 C CA . SER B 1 121 ? -0.659 -22.031 -9.07 1 85.25 121 SER B CA 1
ATOM 2090 C C . SER B 1 121 ? -1.504 -21.375 -7.988 1 85.25 121 SER B C 1
ATOM 2092 O O . SER B 1 121 ? -2.189 -20.391 -8.242 1 85.25 121 SER B O 1
ATOM 2094 N N . VAL B 1 122 ? -1.508 -22.031 -6.824 1 89.62 122 VAL B N 1
ATOM 2095 C CA . VAL B 1 122 ? -2.248 -21.5 -5.684 1 89.62 122 VAL B CA 1
ATOM 2096 C C . VAL B 1 122 ? -1.279 -20.859 -4.688 1 89.62 122 VAL B C 1
ATOM 2098 O O . VAL B 1 122 ? -0.271 -21.469 -4.32 1 89.62 122 VAL B O 1
ATOM 2101 N N . TYR B 1 123 ? -1.635 -19.641 -4.332 1 94.06 123 TYR B N 1
ATOM 2102 C CA . TYR B 1 123 ? -0.822 -18.906 -3.369 1 94.06 123 TYR B CA 1
ATOM 2103 C C . TYR B 1 123 ? -1.604 -18.641 -2.09 1 94.06 123 TYR B C 1
ATOM 2105 O O . TYR B 1 123 ? -2.836 -18.703 -2.084 1 94.06 123 TYR B O 1
ATOM 2113 N N . GLN B 1 124 ? -0.838 -18.453 -1.049 1 95.19 124 GLN B N 1
ATOM 2114 C CA . GLN B 1 124 ? -1.405 -18.125 0.256 1 95.19 124 GLN B CA 1
ATOM 2115 C C . GLN B 1 124 ? -0.695 -16.938 0.884 1 95.19 124 GLN B C 1
ATOM 2117 O O . GLN B 1 124 ? 0.525 -16.797 0.769 1 95.19 124 GLN B O 1
ATOM 2122 N N . MET B 1 125 ? -1.439 -16.047 1.545 1 96.62 125 MET B N 1
ATOM 2123 C CA . MET B 1 125 ? -0.799 -15.016 2.346 1 96.62 125 MET B CA 1
ATOM 2124 C C . MET B 1 125 ? 0.004 -15.625 3.49 1 96.62 125 MET B C 1
ATOM 2126 O O . MET B 1 125 ? -0.406 -16.625 4.074 1 96.62 125 MET B O 1
ATOM 2130 N N . SER B 1 126 ? 1.103 -15.016 3.766 1 97.19 126 SER B N 1
ATOM 2131 C CA . SER B 1 126 ? 2.018 -15.625 4.727 1 97.19 126 SER B CA 1
ATOM 2132 C C . SER B 1 126 ? 2.449 -14.609 5.789 1 97.19 126 SER B C 1
ATOM 2134 O O . SER B 1 126 ? 2.533 -13.414 5.512 1 97.19 126 SER B O 1
ATOM 2136 N N . SER B 1 127 ? 2.752 -15.125 6.977 1 96.56 127 SER B N 1
ATOM 2137 C CA . SER B 1 127 ? 3.23 -14.297 8.078 1 96.56 127 SER B CA 1
ATOM 2138 C C . SER B 1 127 ? 4.754 -14.32 8.164 1 96.56 127 SER B C 1
ATOM 2140 O O . SER B 1 127 ? 5.332 -13.82 9.133 1 96.56 127 SER B O 1
ATOM 2142 N N . GLY B 1 128 ? 5.367 -14.883 7.188 1 97 128 GLY B N 1
ATOM 2143 C CA . GLY B 1 128 ? 6.816 -15.023 7.195 1 97 128 GLY B CA 1
ATOM 2144 C C . GLY B 1 128 ? 7.539 -13.688 7.211 1 97 128 GLY B C 1
ATOM 2145 O O . GLY B 1 128 ? 8.695 -13.609 7.621 1 97 128 GLY B O 1
ATOM 2146 N N . TRP B 1 129 ? 6.859 -12.68 6.812 1 97.31 129 TRP B N 1
ATOM 2147 C CA . TRP B 1 129 ? 7.469 -11.359 6.746 1 97.31 129 TRP B CA 1
ATOM 2148 C C . TRP B 1 129 ? 7.867 -10.867 8.133 1 97.31 129 TRP B C 1
ATOM 2150 O O . TRP B 1 129 ? 8.766 -10.039 8.273 1 97.31 129 TRP B O 1
ATOM 2160 N N . GLN B 1 130 ? 7.27 -11.367 9.164 1 96.25 130 GLN B N 1
ATOM 2161 C CA . GLN B 1 130 ? 7.5 -10.906 10.531 1 96.25 130 GLN B CA 1
ATOM 2162 C C . GLN B 1 130 ? 8.898 -11.289 11.016 1 96.25 130 GLN B C 1
ATOM 2164 O O . GLN B 1 130 ? 9.469 -10.625 11.883 1 96.25 130 GLN B O 1
ATOM 2169 N N . ALA B 1 131 ? 9.461 -12.297 10.398 1 94.75 131 ALA B N 1
ATOM 2170 C CA . ALA B 1 131 ? 10.773 -12.789 10.789 1 94.75 131 ALA B CA 1
ATOM 2171 C C . ALA B 1 131 ? 11.852 -12.328 9.805 1 94.75 131 ALA B C 1
ATOM 2173 O O . ALA B 1 131 ? 13.039 -12.555 10.031 1 94.75 131 ALA B O 1
ATOM 2174 N N . TYR B 1 132 ? 11.492 -11.664 8.773 1 94.56 132 TYR B N 1
ATOM 2175 C CA . TYR B 1 132 ? 12.43 -11.305 7.715 1 94.56 132 TYR B CA 1
ATOM 2176 C C . TYR B 1 132 ? 13.32 -10.148 8.148 1 94.56 132 TYR B C 1
ATOM 2178 O O . TYR B 1 132 ? 12.836 -9.125 8.633 1 94.56 132 TYR B O 1
ATOM 2186 N N . LYS B 1 133 ? 14.672 -10.344 7.953 1 90.25 133 LYS B N 1
ATOM 2187 C CA . LYS B 1 133 ? 15.656 -9.289 8.188 1 90.25 133 LYS B CA 1
ATOM 2188 C C . LYS B 1 133 ? 16.609 -9.156 7.004 1 90.25 133 LYS B C 1
ATOM 2190 O O . LYS B 1 133 ? 17.031 -10.156 6.422 1 90.25 133 LYS B O 1
ATOM 2195 N N . LEU B 1 134 ? 16.828 -8.008 6.441 1 79.56 134 LEU B N 1
ATOM 2196 C CA . LEU B 1 134 ? 17.688 -7.742 5.297 1 79.56 134 LEU B CA 1
ATOM 2197 C C . LEU B 1 134 ? 19.109 -8.266 5.547 1 79.56 134 LEU B C 1
ATOM 2199 O O . LEU B 1 134 ? 19.766 -8.75 4.625 1 79.56 134 LEU B O 1
ATOM 2203 N N . GLU B 1 135 ? 19.656 -7.988 6.621 1 68.25 135 GLU B N 1
ATOM 2204 C CA . GLU B 1 135 ? 21 -8.453 6.941 1 68.25 135 GLU B CA 1
ATOM 2205 C C . GLU B 1 135 ? 21.109 -9.969 6.758 1 68.25 135 GLU B C 1
ATOM 2207 O O . GLU B 1 135 ? 22.172 -10.469 6.375 1 68.25 135 GLU B O 1
ATOM 2212 N N . ASN B 1 136 ? 20.234 -10.648 7.043 1 53.88 136 ASN B N 1
ATOM 2213 C CA . ASN B 1 136 ? 20.297 -12.102 6.922 1 53.88 136 ASN B CA 1
ATOM 2214 C C . ASN B 1 136 ? 20.438 -12.531 5.465 1 53.88 136 ASN B C 1
ATOM 2216 O O . ASN B 1 136 ? 21.031 -13.578 5.184 1 53.88 136 ASN B O 1
ATOM 2220 N N . THR B 1 137 ? 19.875 -11.898 4.484 1 51.78 137 THR B N 1
ATOM 2221 C CA . THR B 1 137 ? 19.953 -12.297 3.084 1 51.78 137 THR B CA 1
ATOM 2222 C C . THR B 1 137 ? 21.328 -11.992 2.508 1 51.78 137 THR B C 1
ATOM 2224 O O . THR B 1 137 ? 21.719 -12.578 1.495 1 51.78 137 THR B O 1
ATOM 2227 N N . LEU B 1 138 ? 22.016 -10.984 2.846 1 45.69 138 LEU B N 1
ATOM 2228 C CA . LEU B 1 138 ? 23.375 -10.742 2.383 1 45.69 138 LEU B CA 1
ATOM 2229 C C . LEU B 1 138 ? 24.312 -11.82 2.891 1 45.69 138 LEU B C 1
ATOM 2231 O O . LEU B 1 138 ? 25.359 -12.086 2.271 1 45.69 138 LEU B O 1
ATOM 2235 N N . ALA B 1 139 ? 24.172 -12.352 3.984 1 39 139 ALA B N 1
ATOM 2236 C CA . ALA B 1 139 ? 25.125 -13.359 4.441 1 39 139 ALA B CA 1
ATOM 2237 C C . ALA B 1 139 ? 24.891 -14.695 3.742 1 39 139 ALA B C 1
ATOM 2239 O O . ALA B 1 139 ? 25.672 -15.633 3.893 1 39 139 ALA B O 1
ATOM 2240 N N . LYS B 1 140 ? 23.859 -14.961 3.189 1 32.78 140 LYS B N 1
ATOM 2241 C CA . LYS B 1 140 ? 23.906 -16.25 2.51 1 32.78 140 LYS B CA 1
ATOM 2242 C C . LYS B 1 140 ? 24.625 -16.141 1.175 1 32.78 140 LYS B C 1
ATOM 2244 O O . LYS B 1 140 ? 24.406 -15.203 0.412 1 32.78 140 LYS B O 1
#

Nearest PDB structures (foldseek):
  8yrf-assembly1_B  TM=4.226E-01  e=1.565E+00  Lactococcus cremoris subsp. cremoris MG1363
  9bd2-assembly1_A  TM=4.423E-01  e=2.616E+00  Homo sapiens
  8yrf-assembly1_B  TM=4.229E-01  e=1.792E+00  Lactococcus cremoris subsp. cremoris MG1363
  9bd2-assembly1_A  TM=4.430E-01  e=2.993E+00  Homo sapiens

Sequence (280 aa):
MGGKARKPFPPWQSSRKDDGFNMLSNTLTHSEAFRCLSGKQKSLYLLCMQQLRAVMNPRKIYPSVDQVCRDDTFFLTFSTACNDGLYKVKSESTFRRDMAKLQEVGLIRCISNGKNRRIKSVYQMSSGWQAYKLENTLAKMGGKARKPFPPWQSSRKDDGFNMLSNTLTHSEAFRCLSGKQKSLYLLCMQQLRAVMNPRKIYPSVDQVCRDDTFFLTFSTACNDGLYKVKSESTFRRDMAKLQEVGLIRCISNGKNRRIKSVYQMSSGWQAYKLENTLAK

Organism: NCBI:txid592028

Foldseek 3Di:
DPPPPDPFDDVVPDPDRPDDDDDDDPLLCPFPLNVVDDPLLNVVLRVLRVQLPPPDACCVVPVPPVQRNDSFKGFDDPVNCVVVVSDPPVCVVVVVVSVVSCVVLFQKDFPADCVVVPDTTMMGGGPSNNVGDPVVVVVD/DPPPPDPFDDVVPDPDRPDDDDDDDPLLCPFPLNVVDDPLLNVVLRVLRVQLPPPDACCVVPVPPVQRNDSFKGFDDPVNCVVVVSDPPVCVVVVVVSVVSCVVLFQKDFPDDCVVVPDTTMMGGGPSNNVGDPVVVVVD

Solvent-accessible surface area (backbone atoms only — not c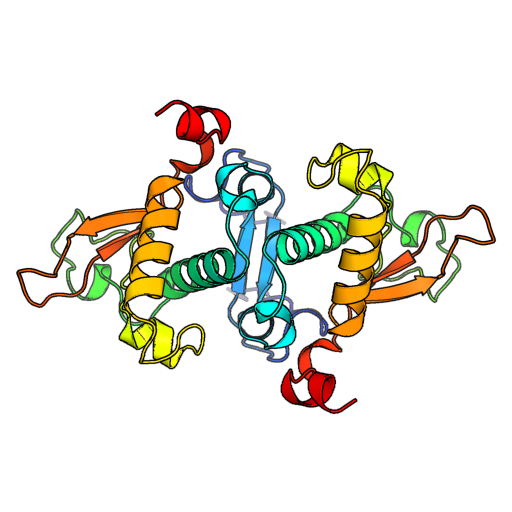omparable to full-atom values): 15848 Å² total; per-residue (Å²): 130,82,70,77,73,76,80,70,70,55,70,52,45,32,89,50,87,88,57,54,70,46,80,43,27,47,60,41,61,69,24,56,37,51,56,70,32,48,26,66,43,49,50,48,52,52,49,54,59,53,23,47,71,37,88,73,27,39,35,74,77,36,63,86,40,72,92,46,40,44,82,56,23,20,54,74,52,72,66,57,40,34,74,73,62,82,38,57,88,89,39,57,69,58,50,52,51,41,55,48,49,40,36,70,30,14,50,30,41,78,77,39,80,12,76,89,69,80,40,77,39,33,33,30,64,25,53,47,27,80,74,37,53,71,71,63,60,69,74,101,130,82,69,76,73,79,78,70,70,55,70,52,47,31,90,51,87,88,56,53,68,47,79,42,25,48,59,41,63,68,25,56,36,51,56,70,33,47,26,64,45,49,52,49,51,53,50,54,58,54,24,47,70,37,88,74,26,38,34,74,77,36,64,85,40,70,91,42,40,43,82,58,24,20,54,74,50,71,66,57,41,34,74,72,62,80,37,58,88,86,39,56,69,56,49,51,51,43,54,49,48,41,35,71,31,14,50,30,42,78,80,39,80,12,75,87,67,81,40,79,38,33,34,30,65,25,53,48,26,81,76,38,52,68,71,64,62,71,73,102

pLDDT: mean 86.36, std 16.22, range [27.47, 98.75]

Radius of gyration: 20.04 Å; Cα contacts (8 Å, |Δi|>4): 436; chains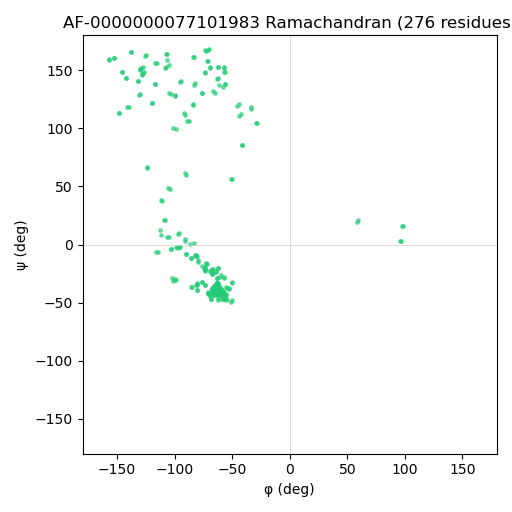: 2; bounding box: 56×61×45 Å